Protein AF-A0A7J7JG01-F1 (afdb_monomer)

InterPro domains:
  IPR040379 WD repeat-containing protein 19/dyf-2 [PTHR14920] (6-242)
  IPR056168 IF140/IFT172/WDR19, TPR domain [PF24762] (20-161)

Foldseek 3Di:
DDDLVRLVVVLVVCLVVVVLVVNVVSCVVNVDPVSLVSSLLSCLVVLVLVSNLVSCVVVVVVVVNVLSVVCVPPPWPLQSQLSSCVVVVVLVSNQVSLCVTPHNCVNLVSCLVVVVLVSNLVSCVPPPVVCQLVSLQVNLVVCVVVPVLVSSLVSLVSNAPPDPVCVVSVLSSLLSNLQSCVVVPVPVVSLVSLLPDPDLVSLQSSLVSCVVVVVLVSSLVSCVSSVVPVVSVVSVVVVVPD

Nearest PDB structures (foldseek):
  8bbg-assembly1_A  TM=9.021E-01  e=2.423E-21  Homo sapiens
  8fh3-assembly1_C  TM=9.567E-01  e=5.216E-18  Homo sapiens
  8f5p-assembly1_F  TM=8.821E-01  e=1.360E-12  Leishmania tarentolae
  8bbf-assembly1_A  TM=9.841E-01  e=1.196E-10  Homo sapiens
  8bbf-assembly1_B  TM=5.525E-01  e=3.992E-06  Homo sapiens

pLDDT: mean 95.57, std 5.78, range [46.59, 98.56]

Solvent-accessible surface area (backbone atoms only — not comparable to full-atom values): 12458 Å² total; per-residue (Å²): 130,81,52,74,70,56,44,52,52,50,29,54,51,25,53,76,70,65,38,56,76,61,24,50,55,39,31,62,73,67,68,40,72,65,52,46,50,53,49,27,54,47,28,39,76,69,68,35,53,72,60,20,43,52,43,30,54,73,75,64,39,60,69,58,35,56,57,50,60,76,52,62,83,58,78,53,64,36,41,44,48,11,52,44,26,45,77,71,69,38,53,69,62,10,33,55,26,10,61,73,24,99,52,40,64,56,32,33,52,54,26,49,77,68,64,39,50,71,61,19,50,59,41,18,68,76,75,38,58,85,49,39,28,59,53,26,34,56,49,14,52,54,28,48,72,75,61,43,33,67,62,14,25,55,23,12,59,62,17,49,74,90,44,83,95,44,45,73,58,33,48,55,20,49,52,46,30,18,43,21,29,36,76,67,65,43,43,70,60,11,52,58,48,38,71,72,45,86,54,41,66,55,14,45,53,43,17,52,53,27,49,78,69,66,38,28,65,64,16,19,53,27,18,45,79,35,69,35,54,74,60,14,54,59,32,47,47,61,56,67,73,117

Structure (mmCIF, N/CA/C/O backbone):
data_AF-A0A7J7JG01-F1
#
_entry.id   AF-A0A7J7JG01-F1
#
loop_
_atom_site.group_PDB
_atom_site.id
_atom_site.type_symbol
_atom_site.label_atom_id
_atom_site.label_alt_id
_atom_site.label_comp_id
_atom_site.label_asym_id
_atom_site.label_entity_id
_atom_site.label_seq_id
_atom_site.pdbx_PDB_ins_code
_atom_site.Cartn_x
_atom_site.Cartn_y
_atom_site.Cartn_z
_atom_site.occupancy
_atom_site.B_iso_or_equiv
_atom_site.auth_seq_id
_atom_site.auth_comp_id
_atom_site.auth_asym_id
_atom_site.auth_atom_id
_atom_site.pdbx_PDB_model_num
ATOM 1 N N . MET A 1 1 ? 36.902 -15.031 -34.400 1.00 55.78 1 MET A N 1
ATOM 2 C CA . MET A 1 1 ? 35.678 -15.066 -33.571 1.00 55.78 1 MET A CA 1
ATOM 3 C C . MET A 1 1 ? 35.925 -14.150 -32.395 1.00 55.78 1 MET A C 1
ATOM 5 O O . MET A 1 1 ? 36.961 -14.317 -31.764 1.00 55.78 1 MET A O 1
ATOM 9 N N . LEU A 1 2 ? 35.052 -13.169 -32.162 1.00 66.62 2 LEU A N 1
ATOM 10 C CA . LEU A 1 2 ? 35.142 -12.328 -30.966 1.00 66.62 2 LEU A CA 1
ATOM 11 C C . LEU A 1 2 ? 34.964 -13.218 -29.731 1.00 66.62 2 LEU A C 1
ATOM 13 O O . LEU A 1 2 ? 34.131 -14.128 -29.750 1.00 66.62 2 LEU A O 1
ATOM 17 N N . ASN A 1 3 ? 35.754 -12.992 -28.685 1.00 83.25 3 ASN A N 1
ATOM 18 C CA . ASN A 1 3 ? 35.554 -13.698 -27.418 1.00 83.25 3 ASN A CA 1
ATOM 19 C C . ASN A 1 3 ? 34.315 -13.145 -26.677 1.00 83.25 3 ASN A C 1
ATOM 21 O O . ASN A 1 3 ? 33.786 -12.087 -27.021 1.00 83.25 3 ASN A O 1
ATOM 25 N N . CYS A 1 4 ? 33.838 -13.853 -25.647 1.00 79.69 4 CYS A N 1
ATOM 26 C CA . CYS A 1 4 ? 32.628 -13.467 -24.905 1.00 79.69 4 CYS A CA 1
ATOM 27 C C . CYS A 1 4 ? 32.699 -12.027 -24.342 1.00 79.69 4 CYS A C 1
ATOM 29 O O . CYS A 1 4 ? 31.725 -11.283 -24.414 1.00 79.69 4 CYS A O 1
ATOM 31 N N . GLY A 1 5 ? 33.872 -11.586 -23.870 1.00 84.69 5 GLY A N 1
ATOM 32 C CA . GLY A 1 5 ? 34.059 -10.227 -23.348 1.00 84.69 5 GLY A CA 1
ATOM 33 C C . GLY A 1 5 ? 34.007 -9.134 -24.421 1.00 84.69 5 GLY A C 1
ATOM 34 O O . GLY A 1 5 ? 33.495 -8.043 -24.174 1.00 84.69 5 GLY A O 1
ATOM 35 N N . GLU A 1 6 ? 34.506 -9.411 -25.624 1.00 88.75 6 GLU A N 1
ATOM 36 C CA . GLU A 1 6 ? 34.426 -8.497 -26.768 1.00 88.75 6 GLU A CA 1
ATOM 37 C C . GLU A 1 6 ? 32.995 -8.374 -27.301 1.00 88.75 6 GLU A C 1
ATOM 39 O O . GLU A 1 6 ? 32.559 -7.270 -27.631 1.00 88.75 6 GLU A O 1
ATOM 44 N N . LEU A 1 7 ? 32.243 -9.480 -27.322 1.00 88.06 7 LEU A N 1
ATOM 45 C CA . LEU A 1 7 ? 30.828 -9.488 -27.702 1.00 88.06 7 LEU A CA 1
ATOM 46 C C . LEU A 1 7 ? 29.974 -8.658 -26.734 1.00 88.06 7 LEU A C 1
ATOM 48 O O . LEU A 1 7 ? 29.135 -7.881 -27.187 1.00 88.06 7 LEU A O 1
ATOM 52 N N . SER A 1 8 ? 30.220 -8.747 -25.424 1.00 89.50 8 SER A N 1
ATOM 53 C CA . SER A 1 8 ? 29.521 -7.919 -24.430 1.00 89.50 8 SER A CA 1
ATOM 54 C C . SER A 1 8 ? 29.813 -6.426 -24.604 1.00 89.50 8 SER A C 1
ATOM 56 O O . SER A 1 8 ? 28.897 -5.607 -24.567 1.00 89.50 8 SER A O 1
ATOM 58 N N . LYS A 1 9 ? 31.069 -6.051 -24.884 1.00 92.25 9 LYS A N 1
ATOM 59 C CA . LYS A 1 9 ? 31.430 -4.651 -25.174 1.00 92.25 9 LYS A CA 1
ATOM 60 C C . LYS A 1 9 ? 30.767 -4.137 -26.453 1.00 92.25 9 LYS A C 1
ATOM 62 O O . LYS A 1 9 ? 30.284 -3.006 -26.482 1.00 92.25 9 LYS A O 1
ATOM 67 N N . ALA A 1 10 ? 30.727 -4.962 -27.499 1.00 91.88 10 ALA A N 1
ATOM 68 C CA . ALA A 1 10 ? 30.047 -4.623 -28.745 1.00 91.88 10 ALA A CA 1
ATOM 69 C C . ALA A 1 10 ? 28.537 -4.435 -28.524 1.00 91.88 10 ALA A C 1
ATOM 71 O O . ALA A 1 10 ? 27.969 -3.445 -28.988 1.00 91.88 10 ALA A O 1
ATOM 72 N N . LEU A 1 11 ? 27.905 -5.316 -27.738 1.00 91.56 11 LEU A N 1
ATOM 73 C CA . LEU A 1 11 ? 26.507 -5.183 -27.333 1.00 91.56 11 LEU A CA 1
ATOM 74 C C . LEU A 1 11 ? 26.255 -3.857 -26.603 1.00 91.56 11 LEU A C 1
ATOM 76 O O . LEU A 1 11 ? 25.352 -3.111 -26.984 1.00 91.56 11 LEU A O 1
ATOM 80 N N . GLU A 1 12 ? 27.060 -3.533 -25.590 1.00 92.81 12 GLU A N 1
ATOM 81 C CA . GLU A 1 12 ? 26.953 -2.268 -24.856 1.00 92.81 12 GLU A CA 1
ATOM 82 C C . GLU A 1 12 ? 27.064 -1.051 -25.779 1.00 92.81 12 GLU A C 1
ATOM 84 O O . GLU A 1 12 ? 26.314 -0.083 -25.633 1.00 92.81 12 GLU A O 1
ATOM 89 N N . GLN A 1 13 ? 27.987 -1.090 -26.741 1.00 94.06 13 GLN A N 1
ATOM 90 C CA . GLN A 1 13 ? 28.167 -0.013 -27.706 1.00 94.06 13 GLN A CA 1
ATOM 91 C C . GLN A 1 13 ? 26.955 0.120 -28.635 1.00 94.06 13 GLN A C 1
ATOM 93 O O . GLN A 1 13 ? 26.452 1.229 -28.821 1.00 94.06 13 GLN A O 1
ATOM 98 N N . CYS A 1 14 ? 26.434 -0.986 -29.172 1.00 92.56 14 CYS A N 1
ATOM 99 C CA . CYS A 1 14 ? 25.219 -0.977 -29.987 1.00 92.56 14 CYS A CA 1
ATOM 100 C C . CYS A 1 14 ? 24.011 -0.455 -29.198 1.00 92.56 14 CYS A C 1
ATOM 102 O O . CYS A 1 14 ? 23.235 0.336 -29.732 1.00 92.56 14 CYS A O 1
ATOM 104 N N . ILE A 1 15 ? 23.884 -0.828 -27.921 1.00 93.06 15 ILE A N 1
ATOM 105 C CA . ILE A 1 15 ? 22.843 -0.328 -27.015 1.00 93.06 15 ILE A CA 1
ATOM 106 C C . ILE A 1 15 ? 22.959 1.188 -26.821 1.00 93.06 15 ILE A C 1
ATOM 108 O O . ILE A 1 15 ? 21.970 1.900 -26.999 1.00 93.06 15 ILE A O 1
ATOM 112 N N . LYS A 1 16 ? 24.158 1.703 -26.515 1.00 92.19 16 LYS A N 1
ATOM 113 C CA . LYS A 1 16 ? 24.400 3.150 -26.348 1.00 92.19 16 LYS A CA 1
ATOM 114 C C . LYS A 1 16 ? 24.063 3.939 -27.614 1.00 92.19 16 LYS A C 1
ATOM 116 O O . LYS A 1 16 ? 23.534 5.041 -27.528 1.00 92.19 16 LYS A O 1
ATOM 121 N N . LEU A 1 17 ? 24.328 3.354 -28.781 1.00 93.62 17 LEU A N 1
ATOM 122 C CA . LEU A 1 17 ? 24.032 3.939 -30.090 1.00 93.62 17 LEU A CA 1
ATOM 123 C C . LEU A 1 17 ? 22.597 3.672 -30.578 1.00 93.62 17 LEU A C 1
ATOM 125 O O . LEU A 1 17 ? 22.268 4.050 -31.700 1.00 93.62 17 LEU A O 1
ATOM 129 N N . ARG A 1 18 ? 21.746 3.007 -29.779 1.00 92.50 18 ARG A N 1
ATOM 130 C CA . ARG A 1 18 ? 20.374 2.593 -30.143 1.00 92.50 18 ARG A CA 1
ATOM 131 C C . ARG A 1 18 ? 20.291 1.746 -31.423 1.00 92.50 18 ARG A C 1
ATOM 133 O O . ARG A 1 18 ? 19.257 1.683 -32.084 1.00 92.50 18 ARG A O 1
ATOM 140 N N . ARG A 1 19 ? 21.367 1.034 -31.768 1.00 94.38 19 ARG A N 1
ATOM 141 C CA . ARG A 1 19 ? 21.435 0.097 -32.903 1.00 94.38 19 ARG A CA 1
ATOM 142 C C . ARG A 1 19 ? 20.844 -1.253 -32.493 1.00 94.38 19 ARG A C 1
ATOM 144 O O . ARG A 1 19 ? 21.530 -2.272 -32.466 1.00 94.38 19 ARG A O 1
ATOM 151 N N . PHE A 1 20 ? 19.557 -1.262 -32.141 1.00 93.38 20 PHE A N 1
ATOM 152 C CA . PHE A 1 20 ? 18.908 -2.416 -31.509 1.00 93.38 20 PHE A CA 1
ATOM 153 C C . PHE A 1 20 ? 18.854 -3.670 -32.389 1.00 93.38 20 PHE A C 1
ATOM 155 O O . PHE A 1 20 ? 18.981 -4.782 -31.882 1.00 93.38 20 PHE A O 1
ATOM 162 N N . LYS A 1 21 ? 18.735 -3.505 -33.712 1.00 93.12 21 LYS A N 1
ATOM 163 C CA . LYS A 1 21 ? 18.780 -4.630 -34.660 1.00 93.12 21 LYS A CA 1
ATOM 164 C C . LYS A 1 21 ? 20.113 -5.380 -34.608 1.00 93.12 21 LYS A C 1
ATOM 166 O O . LYS A 1 21 ? 20.109 -6.597 -34.621 1.00 93.12 21 LYS A O 1
ATOM 171 N N . GLU A 1 22 ? 21.229 -4.667 -34.501 1.00 93.50 22 GLU A N 1
ATOM 172 C CA . GLU A 1 22 ? 22.561 -5.284 -34.423 1.00 93.50 22 GLU A CA 1
ATOM 173 C C . GLU A 1 22 ? 22.845 -5.832 -33.031 1.00 93.50 22 GLU A C 1
ATOM 175 O O . GLU A 1 22 ? 23.403 -6.915 -32.881 1.00 93.50 22 GLU A O 1
ATOM 180 N N . ALA A 1 23 ? 22.399 -5.110 -31.998 1.00 94.62 23 ALA A N 1
ATOM 181 C CA . ALA A 1 23 ? 22.443 -5.603 -30.632 1.00 94.62 23 ALA A CA 1
ATOM 182 C C . ALA A 1 23 ? 21.759 -6.983 -30.528 1.00 94.62 23 ALA A C 1
ATOM 184 O O . ALA A 1 23 ? 22.238 -7.839 -29.790 1.00 94.62 23 ALA A O 1
ATOM 185 N N . TRP A 1 24 ? 20.665 -7.219 -31.273 1.00 95.88 24 TRP A N 1
ATOM 186 C CA . TRP A 1 24 ? 19.920 -8.487 -31.270 1.00 95.88 24 TRP A CA 1
ATOM 187 C C . TRP A 1 24 ? 20.793 -9.667 -31.687 1.00 95.88 24 TRP A C 1
ATOM 189 O O . TRP A 1 24 ? 20.739 -10.734 -31.072 1.00 95.88 24 TRP A O 1
ATOM 199 N N . ASP A 1 25 ? 21.629 -9.472 -32.703 1.00 95.12 25 ASP A N 1
ATOM 200 C CA . ASP A 1 25 ? 22.542 -10.505 -33.178 1.00 95.12 25 ASP A CA 1
ATOM 201 C C . ASP A 1 25 ? 23.638 -10.786 -32.141 1.00 95.12 25 ASP A C 1
ATOM 203 O O . ASP A 1 25 ? 23.941 -11.947 -31.864 1.00 95.12 25 ASP A O 1
ATOM 207 N N . PHE A 1 26 ? 24.150 -9.754 -31.460 1.00 93.31 26 PHE A N 1
ATOM 208 C CA . PHE A 1 26 ? 25.067 -9.948 -30.331 1.00 93.31 26 PHE A CA 1
ATOM 209 C C . PHE A 1 26 ? 24.414 -10.695 -29.163 1.00 93.31 26 PHE A C 1
ATOM 211 O O . PHE A 1 26 ? 25.033 -11.604 -28.612 1.00 93.31 26 PHE A O 1
ATOM 218 N N . CYS A 1 27 ? 23.160 -10.393 -28.814 1.00 94.38 27 CYS A N 1
ATOM 219 C CA . CYS A 1 27 ? 22.425 -11.134 -27.785 1.00 94.38 27 CYS A CA 1
ATOM 220 C C . CYS A 1 27 ? 22.225 -12.610 -28.157 1.00 94.38 27 CYS A C 1
ATOM 222 O O . CYS A 1 27 ? 22.392 -13.475 -27.298 1.00 94.38 27 CYS A O 1
ATOM 224 N N . LYS A 1 28 ? 21.944 -12.922 -29.430 1.00 94.69 28 LYS A N 1
ATOM 225 C CA . LYS A 1 28 ? 21.892 -14.311 -29.920 1.00 94.69 28 LYS A CA 1
ATOM 226 C C . LYS A 1 28 ? 23.229 -15.031 -29.769 1.00 94.69 28 LYS A C 1
ATOM 228 O O . LYS A 1 28 ? 23.243 -16.188 -29.365 1.00 94.69 28 LYS A O 1
ATOM 233 N N . HIS A 1 29 ? 24.336 -14.363 -30.095 1.00 93.19 29 HIS A N 1
ATOM 234 C CA . HIS A 1 29 ? 25.673 -14.947 -29.975 1.00 93.19 29 HIS A CA 1
ATOM 235 C C . HIS A 1 29 ? 26.109 -15.141 -28.520 1.00 93.19 29 HIS A C 1
ATOM 237 O O . HIS A 1 29 ? 26.716 -16.160 -28.204 1.00 93.19 29 HIS A O 1
ATOM 243 N N . LEU A 1 30 ? 25.789 -14.190 -27.639 1.00 93.00 30 LEU A N 1
ATOM 244 C CA . LEU A 1 30 ? 26.048 -14.292 -26.200 1.00 93.00 30 LEU A CA 1
ATOM 245 C C . LEU A 1 30 ? 25.162 -15.347 -25.527 1.00 93.00 30 LEU A C 1
ATOM 247 O O . LEU A 1 30 ? 25.586 -15.962 -24.552 1.00 93.00 30 LEU A O 1
ATOM 251 N N . ASN A 1 31 ? 23.943 -15.546 -26.042 1.00 91.50 31 ASN A N 1
ATOM 252 C CA . ASN A 1 31 ? 22.950 -16.509 -25.564 1.00 91.50 31 ASN A CA 1
ATOM 253 C C . ASN A 1 31 ? 22.737 -16.467 -24.037 1.00 91.50 31 ASN A C 1
ATOM 255 O O . ASN A 1 31 ? 22.591 -17.499 -23.383 1.00 91.50 31 ASN A O 1
ATOM 259 N N . SER A 1 32 ? 22.744 -15.265 -23.455 1.00 94.19 32 SER A N 1
ATOM 260 C CA . SER A 1 32 ? 22.561 -15.065 -22.019 1.00 94.19 32 SER A CA 1
ATOM 261 C C . SER A 1 32 ? 21.306 -14.249 -21.732 1.00 94.19 32 SER A C 1
ATOM 263 O O . SER A 1 32 ? 20.995 -13.272 -22.417 1.00 94.19 32 SER A O 1
ATOM 265 N N . MET A 1 33 ? 20.581 -14.643 -20.684 1.00 95.56 33 MET A N 1
ATOM 266 C CA . MET A 1 33 ? 19.389 -13.924 -20.226 1.00 95.56 33 MET A CA 1
ATOM 267 C C . MET A 1 33 ? 19.715 -12.472 -19.852 1.00 95.56 33 MET A C 1
ATOM 269 O O . MET A 1 33 ? 18.943 -11.563 -20.141 1.00 95.56 33 MET A O 1
ATOM 273 N N . GLU A 1 34 ? 20.886 -12.237 -19.259 1.00 95.44 34 GLU A N 1
ATOM 274 C CA . GLU A 1 34 ? 21.346 -10.905 -18.869 1.00 95.44 34 GLU A CA 1
ATOM 275 C C . GLU A 1 34 ? 21.491 -9.959 -20.069 1.00 95.44 34 GLU A C 1
ATOM 277 O O . GLU A 1 34 ? 20.999 -8.832 -20.015 1.00 95.44 34 GLU A O 1
ATOM 282 N N . ALA A 1 35 ? 22.073 -10.428 -21.179 1.00 95.56 35 ALA A N 1
ATOM 283 C CA . ALA A 1 35 ? 22.221 -9.635 -22.398 1.00 95.56 35 ALA A CA 1
ATOM 284 C C . ALA A 1 35 ? 20.856 -9.233 -22.982 1.00 95.56 35 ALA A C 1
ATOM 286 O O . ALA A 1 35 ? 20.644 -8.076 -23.356 1.00 95.56 35 ALA A O 1
ATOM 287 N N . TRP A 1 36 ? 19.904 -10.170 -23.018 1.00 97.25 36 TRP A N 1
ATOM 288 C CA . TRP A 1 36 ? 18.540 -9.887 -23.466 1.00 97.25 36 TRP A CA 1
ATOM 289 C C . TRP A 1 36 ? 17.813 -8.907 -22.544 1.00 97.25 36 TRP A C 1
ATOM 291 O O . TRP A 1 36 ? 17.170 -7.975 -23.022 1.00 97.25 36 TRP A O 1
ATOM 301 N N . LEU A 1 37 ? 17.945 -9.060 -21.224 1.00 96.81 37 LEU A N 1
ATOM 302 C CA . LEU A 1 37 ? 17.369 -8.124 -20.259 1.00 96.81 37 LEU A CA 1
ATOM 303 C C . LEU A 1 37 ? 17.981 -6.726 -20.389 1.00 96.81 37 LEU A C 1
ATOM 305 O O . LEU A 1 37 ? 17.254 -5.734 -20.335 1.00 96.81 37 LEU A O 1
ATOM 309 N N . GLN A 1 38 ? 19.295 -6.625 -20.593 1.00 96.00 38 GLN A N 1
ATOM 310 C CA . GLN A 1 38 ? 19.981 -5.354 -20.822 1.00 96.00 38 GLN A CA 1
ATOM 311 C C . GLN A 1 38 ? 19.438 -4.651 -22.072 1.00 96.00 38 GLN A C 1
ATOM 313 O O . GLN A 1 38 ? 19.129 -3.458 -22.028 1.00 96.00 38 GLN A O 1
ATOM 318 N N . MET A 1 39 ? 19.260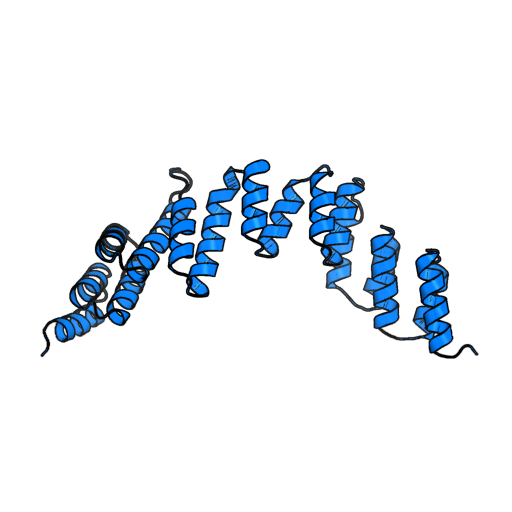 -5.395 -23.164 1.00 95.81 39 MET A N 1
ATOM 319 C CA . MET A 1 39 ? 18.654 -4.889 -24.391 1.00 95.81 39 MET A CA 1
ATOM 320 C C . MET A 1 39 ? 17.201 -4.457 -24.194 1.00 95.81 39 MET A C 1
ATOM 322 O O . MET A 1 39 ? 16.829 -3.374 -24.639 1.00 95.81 39 MET A O 1
ATOM 326 N N . GLY A 1 40 ? 16.385 -5.279 -23.530 1.00 97.56 40 GLY A N 1
ATOM 327 C CA . GLY A 1 40 ? 14.980 -4.973 -23.261 1.00 97.56 40 GLY A CA 1
ATOM 328 C C . GLY A 1 40 ? 14.846 -3.673 -22.473 1.00 97.56 40 GLY A C 1
ATOM 329 O O . GLY A 1 40 ? 14.137 -2.761 -22.895 1.00 97.56 40 GLY A O 1
ATOM 330 N N . LYS A 1 41 ? 15.633 -3.524 -21.401 1.00 97.56 41 LYS A N 1
ATOM 331 C CA . LYS A 1 41 ? 15.700 -2.285 -20.611 1.00 97.56 41 LYS A CA 1
ATOM 332 C C . LYS A 1 41 ? 16.185 -1.091 -21.438 1.00 97.56 41 LYS A C 1
ATOM 334 O O . LYS A 1 41 ? 15.697 0.018 -21.248 1.00 97.56 41 LYS A O 1
ATOM 339 N N . ALA A 1 42 ? 17.138 -1.284 -22.348 1.00 97.19 42 ALA A N 1
ATOM 340 C CA . ALA A 1 42 ? 17.611 -0.215 -23.223 1.00 97.19 42 ALA A CA 1
ATOM 341 C C . ALA A 1 42 ? 16.551 0.246 -24.233 1.00 97.19 42 ALA A C 1
ATOM 343 O O . ALA A 1 42 ? 16.392 1.449 -24.434 1.00 97.19 42 ALA A O 1
ATOM 344 N N . ALA A 1 43 ? 15.809 -0.690 -24.827 1.00 97.62 43 ALA A N 1
ATOM 345 C CA . ALA A 1 43 ? 14.687 -0.386 -25.710 1.00 97.62 43 ALA A CA 1
ATOM 346 C C . ALA A 1 43 ? 13.589 0.383 -24.964 1.00 97.62 43 ALA A C 1
ATOM 348 O O . ALA A 1 43 ? 13.124 1.412 -25.451 1.00 97.62 43 ALA A O 1
ATOM 349 N N . LEU A 1 44 ? 13.270 -0.040 -23.734 1.00 97.50 44 LEU A N 1
ATOM 350 C CA . LEU A 1 44 ? 12.360 0.685 -22.849 1.00 97.50 44 LEU A CA 1
ATOM 351 C C . LEU A 1 44 ? 12.835 2.116 -22.585 1.00 97.50 44 LEU A C 1
ATOM 353 O O . LEU A 1 44 ? 12.070 3.045 -22.801 1.00 97.50 44 LEU A O 1
ATOM 357 N N . ARG A 1 45 ? 14.106 2.333 -22.221 1.00 95.75 45 ARG A N 1
ATOM 358 C CA . ARG A 1 45 ? 14.650 3.694 -22.018 1.00 95.75 45 ARG A CA 1
ATOM 359 C C . ARG A 1 45 ? 14.648 4.558 -23.280 1.00 95.75 45 ARG A C 1
ATOM 361 O O . ARG A 1 45 ? 14.644 5.781 -23.183 1.00 95.75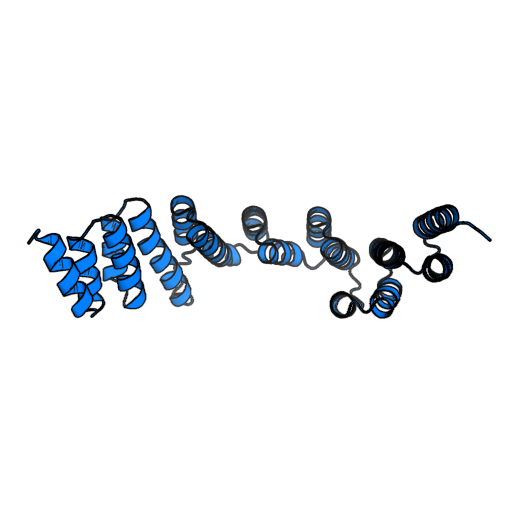 45 ARG A O 1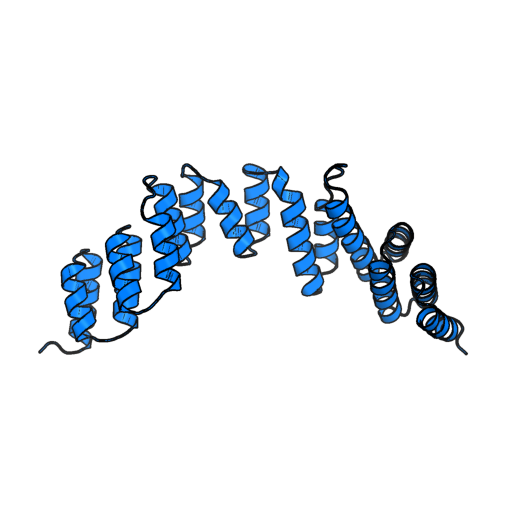
ATOM 368 N N . ALA A 1 46 ? 14.667 3.944 -24.459 1.00 95.50 46 ALA A N 1
ATOM 369 C CA . ALA A 1 46 ? 14.491 4.641 -25.729 1.00 95.50 46 ALA A CA 1
ATOM 370 C C . ALA A 1 46 ? 13.013 4.862 -26.102 1.00 95.50 46 ALA A C 1
ATOM 372 O O . ALA A 1 46 ? 12.755 5.455 -27.146 1.00 95.50 46 ALA A O 1
ATOM 373 N N . LEU A 1 47 ? 12.077 4.405 -25.259 1.00 95.44 47 LEU A N 1
ATOM 374 C CA . LEU A 1 47 ? 10.626 4.386 -25.468 1.00 95.44 47 LEU A CA 1
ATOM 375 C C . LEU A 1 47 ? 10.196 3.612 -26.722 1.00 95.44 47 LEU A C 1
ATOM 377 O O . LEU A 1 47 ? 9.099 3.803 -27.241 1.00 95.44 47 LEU A O 1
ATOM 381 N N . ASP A 1 48 ? 11.039 2.685 -27.183 1.00 96.38 48 ASP A N 1
ATOM 382 C CA . ASP A 1 48 ? 10.723 1.775 -28.281 1.00 96.38 48 ASP A CA 1
ATOM 383 C C . ASP A 1 48 ? 9.976 0.552 -27.728 1.00 96.38 48 ASP A C 1
ATOM 385 O O . ASP A 1 48 ? 10.544 -0.519 -27.478 1.00 96.38 48 ASP A O 1
ATOM 389 N N . ILE A 1 49 ? 8.680 0.744 -27.471 1.00 97.69 49 ILE A N 1
ATOM 390 C CA . ILE A 1 49 ? 7.813 -0.269 -26.854 1.00 97.69 49 ILE A CA 1
ATOM 391 C C . ILE A 1 49 ? 7.665 -1.499 -27.751 1.00 97.69 49 ILE A C 1
ATOM 393 O O . ILE A 1 49 ? 7.636 -2.624 -27.252 1.00 97.69 49 ILE A O 1
ATOM 397 N N . ASP A 1 50 ? 7.608 -1.319 -29.071 1.00 97.19 50 ASP A N 1
ATOM 398 C CA . ASP A 1 50 ? 7.504 -2.430 -30.017 1.00 97.19 50 ASP A CA 1
ATOM 399 C C . ASP A 1 50 ? 8.764 -3.296 -30.019 1.00 97.19 50 ASP A C 1
ATOM 401 O O . ASP A 1 50 ? 8.665 -4.529 -30.058 1.00 97.19 50 ASP A O 1
ATOM 405 N N . PHE A 1 51 ? 9.950 -2.686 -29.950 1.00 97.50 51 PHE A N 1
ATOM 406 C CA . PHE A 1 51 ? 11.188 -3.444 -29.840 1.00 97.50 51 PHE A CA 1
ATOM 407 C C . PHE A 1 51 ? 11.310 -4.125 -28.475 1.00 97.50 51 PHE A C 1
ATOM 409 O O . PHE A 1 51 ? 11.615 -5.318 -28.419 1.00 97.50 51 PHE A O 1
ATOM 416 N N . ALA A 1 52 ? 10.990 -3.427 -27.381 1.00 98.06 52 ALA A N 1
ATOM 417 C CA . ALA A 1 52 ? 10.959 -4.026 -26.049 1.00 98.06 52 ALA A CA 1
ATOM 418 C C . ALA A 1 52 ? 10.007 -5.236 -25.997 1.00 98.06 52 ALA A C 1
ATOM 420 O O . ALA A 1 52 ? 10.403 -6.309 -25.543 1.00 98.06 52 ALA A O 1
ATOM 421 N N . LEU A 1 53 ? 8.796 -5.124 -26.556 1.00 98.12 53 LEU A N 1
ATOM 422 C CA . LEU A 1 53 ? 7.838 -6.229 -26.677 1.00 98.12 53 LEU A CA 1
ATOM 423 C C . LEU A 1 53 ? 8.436 -7.449 -27.384 1.00 98.12 53 LEU A C 1
ATOM 425 O O . LEU A 1 53 ? 8.187 -8.579 -26.968 1.00 98.12 53 LEU A O 1
ATOM 429 N N . ARG A 1 54 ? 9.217 -7.251 -28.452 1.00 97.94 54 ARG A N 1
ATOM 430 C CA . ARG A 1 54 ? 9.890 -8.356 -29.156 1.00 97.94 54 ARG A CA 1
ATOM 431 C C . ARG A 1 54 ? 10.915 -9.049 -28.263 1.00 97.94 54 ARG A C 1
ATOM 433 O O . ARG A 1 54 ? 10.943 -10.277 -28.243 1.00 97.94 54 ARG A O 1
ATOM 440 N N . VAL A 1 55 ? 11.710 -8.284 -27.517 1.00 98.00 55 VAL A N 1
ATOM 441 C CA . VAL A 1 55 ? 12.716 -8.823 -26.590 1.00 98.00 55 VAL A CA 1
ATOM 442 C C . VAL A 1 55 ? 12.052 -9.613 -25.461 1.00 98.00 55 VAL A C 1
ATOM 444 O O . VAL A 1 55 ? 12.395 -10.774 -25.249 1.00 98.00 55 VAL A O 1
ATOM 447 N N . TYR A 1 56 ? 11.055 -9.037 -24.785 1.00 98.31 56 TYR A N 1
ATOM 448 C CA . TYR A 1 56 ? 10.383 -9.699 -23.661 1.00 98.31 56 TYR A CA 1
ATOM 449 C C . TYR A 1 56 ? 9.567 -10.928 -24.092 1.00 98.31 56 TYR A C 1
ATOM 451 O O . TYR A 1 56 ? 9.535 -11.922 -23.369 1.00 98.31 56 TYR A O 1
ATOM 459 N N . ARG A 1 57 ? 8.996 -10.931 -25.308 1.00 98.00 57 ARG A N 1
ATOM 460 C CA . ARG A 1 57 ? 8.416 -12.150 -25.905 1.00 98.00 57 ARG A CA 1
ATOM 461 C C . ARG A 1 57 ? 9.468 -13.224 -26.150 1.00 98.00 57 ARG A C 1
ATOM 463 O O . ARG A 1 57 ? 9.194 -14.393 -25.905 1.00 98.00 57 ARG A O 1
ATOM 470 N N . HIS A 1 58 ? 10.645 -12.840 -26.642 1.00 97.25 58 HIS A N 1
ATOM 471 C CA . HIS A 1 58 ? 11.710 -13.787 -26.960 1.00 97.25 58 HIS A CA 1
ATOM 472 C C . HIS A 1 58 ? 12.232 -14.517 -25.721 1.00 97.25 58 HIS A C 1
ATOM 474 O O . HIS A 1 58 ? 12.438 -15.725 -25.778 1.00 97.25 58 HIS A O 1
ATOM 480 N N . ILE A 1 59 ? 12.377 -13.809 -24.600 1.00 97.25 59 ILE A N 1
ATOM 481 C CA . ILE A 1 59 ? 12.822 -14.403 -23.331 1.00 97.25 59 ILE A CA 1
ATOM 482 C C . ILE A 1 59 ? 11.690 -15.028 -22.501 1.00 97.25 59 ILE A C 1
ATOM 484 O O . ILE A 1 59 ? 11.944 -15.525 -21.409 1.00 97.25 59 ILE A O 1
ATOM 488 N N . GLY A 1 60 ? 10.447 -15.006 -22.994 1.00 97.00 60 GLY A N 1
ATOM 489 C CA . GLY A 1 60 ? 9.303 -15.624 -22.320 1.00 97.00 60 GLY A CA 1
ATOM 490 C C . GLY A 1 60 ? 8.775 -14.866 -21.096 1.00 97.00 60 GLY A C 1
ATOM 491 O O . GLY A 1 60 ? 8.068 -15.456 -20.282 1.00 97.00 60 GLY A O 1
ATOM 492 N N . ASP A 1 61 ? 9.071 -13.570 -20.956 1.00 97.69 61 ASP A N 1
ATOM 493 C CA . ASP A 1 61 ? 8.545 -12.737 -19.866 1.00 97.69 61 ASP A CA 1
ATOM 494 C C . ASP A 1 61 ? 7.111 -12.283 -20.179 1.00 97.69 61 ASP A C 1
ATOM 496 O O . ASP A 1 61 ? 6.852 -11.181 -20.674 1.00 97.69 61 ASP A O 1
ATOM 500 N N . VAL A 1 62 ? 6.154 -13.175 -19.917 1.00 97.19 62 VAL A N 1
ATOM 501 C CA . VAL A 1 62 ? 4.727 -12.940 -20.184 1.00 97.19 62 VAL A CA 1
ATOM 502 C C . VAL A 1 62 ? 4.203 -11.731 -19.403 1.00 97.19 62 VAL A C 1
ATOM 504 O O . VAL A 1 62 ? 3.405 -10.961 -19.937 1.00 97.19 62 VAL A O 1
ATOM 507 N N . GLY A 1 63 ? 4.670 -11.532 -18.166 1.00 97.00 63 GLY A N 1
ATOM 508 C CA . GLY A 1 63 ? 4.246 -10.423 -17.313 1.00 97.00 63 GLY A CA 1
ATOM 509 C C . GLY A 1 63 ? 4.602 -9.072 -17.925 1.00 97.00 63 GLY A C 1
ATOM 510 O O . GLY A 1 63 ? 3.727 -8.222 -18.102 1.00 97.00 63 GLY A O 1
ATOM 511 N N . MET A 1 64 ? 5.861 -8.900 -18.335 1.00 97.69 64 MET A N 1
ATOM 512 C CA . MET A 1 64 ? 6.297 -7.679 -19.009 1.00 97.69 64 MET A CA 1
ATOM 513 C C . MET A 1 64 ? 5.581 -7.483 -20.349 1.00 97.69 64 MET A C 1
ATOM 515 O O . MET A 1 64 ? 5.159 -6.373 -20.664 1.00 97.69 64 MET A O 1
ATOM 519 N N . VAL A 1 65 ? 5.370 -8.547 -21.131 1.00 98.38 65 VAL A N 1
ATOM 520 C CA . VAL A 1 65 ? 4.649 -8.454 -22.413 1.00 98.38 65 VAL A CA 1
ATOM 521 C C . VAL A 1 65 ? 3.223 -7.933 -22.230 1.00 98.38 65 VAL A C 1
ATOM 523 O O . VAL A 1 65 ? 2.793 -7.063 -22.991 1.00 98.38 65 VAL A O 1
ATOM 526 N N . LEU A 1 66 ? 2.495 -8.425 -21.224 1.00 97.88 66 LEU A N 1
ATOM 527 C CA . LEU A 1 66 ? 1.145 -7.949 -20.914 1.00 97.88 66 LEU A CA 1
ATOM 528 C C . LEU A 1 66 ? 1.155 -6.480 -20.477 1.00 97.88 66 LEU A C 1
ATOM 530 O O . LEU A 1 66 ? 0.332 -5.697 -20.952 1.00 97.88 66 LEU A O 1
ATOM 534 N N . SER A 1 67 ? 2.101 -6.091 -19.621 1.00 97.38 67 SER A N 1
ATOM 535 C CA . SER A 1 67 ? 2.261 -4.709 -19.154 1.00 97.38 67 SER A CA 1
ATOM 536 C C . SER A 1 67 ? 2.577 -3.740 -20.295 1.00 97.38 67 SER A C 1
ATOM 538 O O . SER A 1 67 ? 1.934 -2.699 -20.418 1.00 97.38 67 SER A O 1
ATOM 540 N N . LEU A 1 68 ? 3.496 -4.106 -21.192 1.00 97.88 68 LEU A N 1
ATOM 541 C CA . LEU A 1 68 ? 3.850 -3.289 -22.354 1.00 97.88 68 LEU A CA 1
ATOM 542 C C . LEU A 1 68 ? 2.709 -3.173 -23.363 1.00 97.88 68 LEU A C 1
ATOM 544 O O . LEU A 1 68 ? 2.554 -2.130 -23.993 1.00 97.88 68 LEU A O 1
ATOM 548 N N . HIS A 1 69 ? 1.879 -4.208 -23.506 1.00 97.31 69 HIS A N 1
ATOM 549 C CA . HIS A 1 69 ? 0.725 -4.140 -24.397 1.00 97.31 69 HIS A CA 1
ATOM 550 C C . HIS A 1 69 ? -0.288 -3.074 -23.957 1.00 97.31 69 HIS A C 1
ATOM 552 O O . HIS A 1 69 ? -0.825 -2.374 -24.812 1.00 97.31 69 HIS A O 1
ATOM 558 N N . LYS A 1 70 ? -0.488 -2.898 -22.642 1.00 96.69 70 LYS A N 1
ATOM 559 C CA . LYS A 1 70 ? -1.400 -1.887 -22.077 1.00 96.69 70 LYS A CA 1
ATOM 560 C C . LYS A 1 70 ? -0.979 -0.451 -22.395 1.00 96.69 70 LYS A C 1
ATOM 562 O O . LYS A 1 70 ? -1.841 0.408 -22.525 1.00 96.69 70 LYS A O 1
ATOM 567 N N . ILE A 1 71 ? 0.326 -0.196 -22.519 1.00 96.81 71 ILE A N 1
ATOM 568 C CA . ILE A 1 71 ? 0.869 1.156 -22.736 1.00 96.81 71 ILE A CA 1
ATOM 569 C C . ILE A 1 71 ? 1.284 1.424 -24.187 1.00 96.81 71 ILE A C 1
ATOM 571 O O . ILE A 1 71 ? 1.682 2.535 -24.519 1.00 96.81 71 ILE A O 1
ATOM 575 N N . ARG A 1 72 ? 1.198 0.416 -25.065 1.00 96.75 72 ARG A N 1
ATOM 576 C CA . ARG A 1 72 ? 1.714 0.463 -26.442 1.00 96.75 72 ARG A CA 1
ATOM 577 C C . ARG A 1 72 ? 1.131 1.601 -27.281 1.00 96.75 72 ARG A C 1
ATOM 579 O O . ARG A 1 72 ? 1.819 2.110 -28.155 1.00 96.75 72 ARG A O 1
ATOM 586 N N . THR A 1 73 ? -0.131 1.955 -27.054 1.00 95.19 73 THR A N 1
ATOM 587 C CA . THR A 1 73 ? -0.860 2.967 -27.835 1.00 95.19 73 THR A CA 1
ATOM 588 C C . THR A 1 73 ? -0.933 4.324 -27.136 1.00 95.19 73 THR A C 1
ATOM 590 O O . THR A 1 73 ? -1.712 5.173 -27.557 1.00 95.19 73 THR A O 1
ATOM 593 N N . LEU A 1 74 ? -0.186 4.531 -26.046 1.00 95.62 74 LEU A N 1
ATOM 594 C CA . LEU A 1 74 ? -0.166 5.821 -25.360 1.00 95.62 74 LEU A CA 1
ATOM 595 C C . LEU A 1 74 ? 0.642 6.837 -26.170 1.00 95.62 74 LEU A C 1
ATOM 597 O O . LEU A 1 74 ? 1.834 6.648 -26.402 1.00 95.62 74 LEU A O 1
ATOM 601 N N . GLU A 1 75 ? -0.013 7.926 -26.569 1.00 94.56 75 GLU A N 1
ATOM 602 C CA . GLU A 1 75 ? 0.611 9.025 -27.317 1.00 94.56 75 GLU A CA 1
ATOM 603 C C . GLU A 1 75 ? 1.272 10.061 -26.396 1.00 94.56 75 GLU A C 1
ATOM 605 O O . GLU A 1 75 ? 2.246 10.708 -26.781 1.00 94.56 75 GLU A O 1
ATOM 610 N N . ASP A 1 76 ? 0.774 10.205 -25.161 1.00 96.81 76 ASP A N 1
ATOM 611 C CA . ASP A 1 76 ? 1.383 11.082 -24.163 1.00 96.81 76 ASP A CA 1
ATOM 612 C C . ASP A 1 76 ? 2.757 10.538 -23.756 1.00 96.81 76 ASP A C 1
ATOM 614 O O . ASP A 1 76 ? 2.896 9.567 -23.008 1.00 96.81 76 ASP A O 1
ATOM 618 N N . HIS A 1 77 ? 3.789 11.217 -24.244 1.00 96.06 77 HIS A N 1
ATOM 619 C CA . HIS A 1 77 ? 5.176 10.831 -24.060 1.00 96.06 77 HIS A CA 1
ATOM 620 C C . HIS A 1 77 ? 5.643 10.924 -22.597 1.00 96.06 77 HIS A C 1
ATOM 622 O O . HIS A 1 77 ? 6.560 10.201 -22.202 1.00 96.06 77 HIS A O 1
ATOM 628 N N . LYS A 1 78 ? 5.037 11.794 -21.775 1.00 98.12 78 LYS A N 1
ATOM 629 C CA . LYS A 1 78 ? 5.332 11.889 -20.336 1.00 98.12 78 LYS A CA 1
ATOM 630 C C . LYS A 1 78 ? 4.666 10.748 -19.581 1.00 98.12 78 LYS A C 1
ATOM 632 O O . LYS A 1 78 ? 5.322 10.104 -18.765 1.00 98.12 78 LYS A O 1
ATOM 637 N N . LEU A 1 79 ? 3.419 10.429 -19.923 1.00 98.06 79 LEU A N 1
ATOM 638 C CA . LEU A 1 79 ? 2.711 9.279 -19.361 1.00 98.06 79 LEU A CA 1
ATOM 639 C C . LEU A 1 79 ? 3.423 7.962 -19.705 1.00 98.06 79 LEU A C 1
ATOM 641 O O . LEU A 1 79 ? 3.665 7.132 -18.827 1.00 98.06 79 LEU A O 1
ATOM 645 N N . LEU A 1 80 ? 3.825 7.797 -20.969 1.00 98.06 80 LEU A N 1
ATOM 646 C CA . LEU A 1 80 ? 4.575 6.633 -21.432 1.00 98.06 80 LEU A CA 1
ATOM 647 C C . LEU A 1 80 ? 5.925 6.510 -20.714 1.00 98.06 80 LEU A C 1
ATOM 649 O O . LEU A 1 80 ? 6.272 5.428 -20.240 1.00 98.06 80 LEU A O 1
ATOM 653 N N . ALA A 1 81 ? 6.663 7.618 -20.588 1.00 98.25 81 ALA A N 1
ATOM 654 C CA . ALA A 1 81 ? 7.916 7.650 -19.839 1.00 98.25 81 ALA A CA 1
ATOM 655 C C . ALA A 1 81 ? 7.716 7.282 -18.361 1.00 98.25 81 ALA A C 1
ATOM 657 O O . ALA A 1 81 ? 8.541 6.557 -17.807 1.00 98.25 81 ALA A O 1
ATOM 658 N N . GLY A 1 82 ? 6.611 7.714 -17.746 1.00 98.50 82 GLY A N 1
ATOM 659 C CA . GLY A 1 82 ? 6.243 7.345 -16.382 1.00 98.50 82 GLY A CA 1
ATOM 660 C C . GLY A 1 82 ? 6.068 5.837 -16.209 1.00 98.50 82 GLY A C 1
ATOM 661 O O . GLY A 1 82 ? 6.715 5.237 -15.350 1.00 98.50 82 GLY A O 1
ATOM 662 N N . TYR A 1 83 ? 5.276 5.193 -17.070 1.00 98.44 83 TYR A N 1
ATOM 663 C CA . TYR A 1 83 ? 5.089 3.738 -17.013 1.00 98.44 83 TYR A CA 1
ATOM 664 C C . TYR A 1 83 ? 6.370 2.961 -17.314 1.00 98.44 83 TYR A C 1
ATOM 666 O O . TYR A 1 83 ? 6.657 1.962 -16.656 1.00 98.44 83 TYR A O 1
ATOM 674 N N . VAL A 1 84 ? 7.170 3.426 -18.272 1.00 98.38 84 VAL A N 1
ATOM 675 C CA . VAL A 1 84 ? 8.470 2.822 -18.572 1.00 98.38 84 VAL A CA 1
ATOM 676 C C . VAL A 1 84 ? 9.405 2.893 -17.366 1.00 98.38 84 VAL A C 1
ATOM 678 O O . VAL A 1 84 ? 9.977 1.873 -16.985 1.00 98.38 84 VAL A O 1
ATOM 681 N N . ALA A 1 85 ? 9.542 4.063 -16.740 1.00 98.44 85 ALA A N 1
ATOM 682 C CA . ALA A 1 85 ? 10.357 4.224 -15.541 1.00 98.44 85 ALA A CA 1
ATOM 683 C C . ALA A 1 85 ? 9.841 3.334 -14.397 1.00 98.44 85 ALA A C 1
ATOM 685 O O . ALA A 1 85 ? 10.633 2.674 -13.726 1.00 98.44 85 ALA A O 1
ATOM 686 N N . MET A 1 86 ? 8.517 3.221 -14.235 1.00 98.06 86 MET A N 1
ATOM 687 C CA . MET A 1 86 ? 7.892 2.320 -13.263 1.00 98.06 86 MET A CA 1
ATOM 688 C C . MET A 1 86 ? 8.270 0.852 -13.516 1.00 98.06 86 MET A C 1
ATOM 690 O O . MET A 1 86 ? 8.679 0.161 -12.587 1.00 98.06 86 MET A O 1
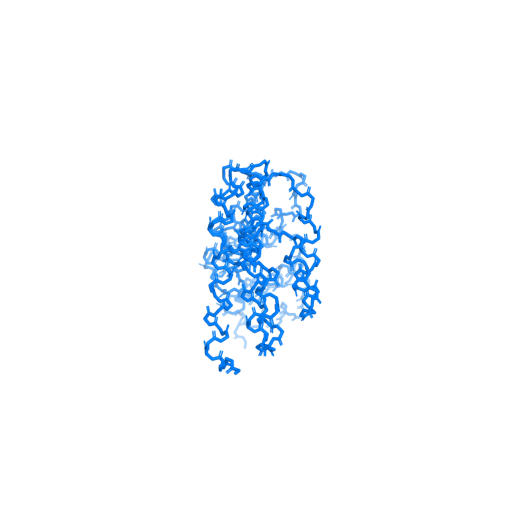ATOM 694 N N . PHE A 1 87 ? 8.209 0.377 -14.765 1.00 97.31 87 PHE A N 1
ATOM 695 C CA . PHE A 1 87 ? 8.610 -0.991 -15.129 1.00 97.31 87 PHE A CA 1
ATOM 696 C C . PHE A 1 87 ? 10.106 -1.259 -14.922 1.00 97.31 87 PHE A C 1
ATOM 698 O O . PHE A 1 87 ? 10.505 -2.401 -14.692 1.00 97.31 87 PHE A O 1
ATOM 705 N N . LEU A 1 88 ? 10.937 -0.218 -14.986 1.00 97.06 88 LEU A N 1
ATOM 706 C CA . LEU A 1 88 ? 12.370 -0.292 -14.699 1.00 97.06 88 LEU A CA 1
ATOM 707 C C . LEU A 1 88 ? 12.698 -0.192 -13.198 1.00 97.06 88 LEU A C 1
ATOM 709 O O . LEU A 1 88 ? 13.862 -0.357 -12.834 1.00 97.06 88 LEU A O 1
ATOM 713 N N . GLY A 1 89 ? 11.702 0.045 -12.336 1.00 96.94 89 GLY A N 1
ATOM 714 C CA . GLY A 1 89 ? 11.883 0.260 -10.895 1.00 96.94 89 GLY A CA 1
ATOM 715 C C . GLY A 1 89 ? 12.397 1.659 -10.533 1.00 96.94 89 GLY A C 1
ATOM 716 O O . GLY A 1 89 ? 12.803 1.903 -9.400 1.00 96.94 89 GLY A O 1
ATOM 717 N N . GLU A 1 90 ? 12.392 2.593 -11.482 1.00 97.81 90 GLU A N 1
ATOM 718 C CA . GLU A 1 90 ? 12.883 3.965 -11.338 1.00 97.81 90 GLU A CA 1
ATOM 719 C C . GLU A 1 90 ? 11.746 4.878 -10.825 1.00 97.81 90 GLU A C 1
ATOM 721 O O . GLU A 1 90 ? 11.301 5.800 -11.507 1.00 97.81 90 GLU A O 1
ATOM 726 N N . PHE A 1 91 ? 11.223 4.601 -9.624 1.00 98.12 91 PHE A N 1
ATOM 727 C CA . PHE A 1 91 ? 9.954 5.176 -9.142 1.00 98.12 9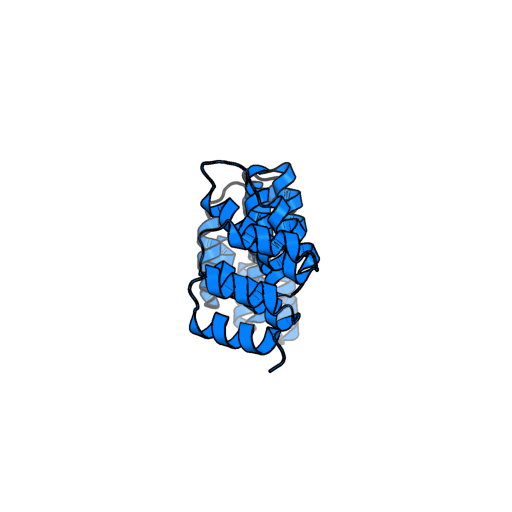1 PHE A CA 1
ATOM 728 C C . PHE A 1 91 ? 9.946 6.701 -8.965 1.00 98.12 91 PHE A C 1
ATOM 730 O O . PHE A 1 91 ? 8.910 7.335 -9.162 1.00 98.12 91 PHE A O 1
ATOM 737 N N . ASP A 1 92 ? 11.077 7.319 -8.621 1.00 98.12 92 ASP A N 1
ATOM 738 C CA . ASP A 1 92 ? 11.156 8.782 -8.512 1.00 98.12 92 ASP A CA 1
ATOM 739 C C . ASP A 1 92 ? 11.081 9.452 -9.889 1.00 98.12 92 ASP A C 1
ATOM 741 O O . ASP A 1 92 ? 10.362 10.438 -10.062 1.00 98.12 92 ASP A O 1
ATOM 745 N N . ALA A 1 93 ? 11.748 8.866 -10.888 1.00 98.19 93 ALA A N 1
ATOM 746 C CA . ALA A 1 93 ? 11.646 9.308 -12.275 1.00 98.19 93 ALA A CA 1
ATOM 747 C C . ALA A 1 93 ? 10.232 9.072 -12.826 1.00 98.19 93 ALA A C 1
ATOM 749 O O . ALA A 1 93 ? 9.677 9.951 -13.486 1.00 98.19 93 ALA A O 1
ATOM 750 N N . ALA A 1 94 ? 9.622 7.928 -12.495 1.00 98.56 94 ALA A N 1
ATOM 751 C CA . ALA A 1 94 ? 8.246 7.615 -12.863 1.00 98.56 94 ALA A CA 1
ATOM 752 C C . ALA A 1 94 ? 7.265 8.648 -12.303 1.00 98.56 94 ALA A C 1
ATOM 754 O O . ALA A 1 94 ? 6.459 9.200 -13.047 1.00 98.56 94 ALA A O 1
ATOM 755 N N . GLN A 1 95 ? 7.380 8.978 -11.012 1.00 98.56 95 GLN A N 1
ATOM 756 C CA . GLN A 1 95 ? 6.557 10.008 -10.384 1.00 98.56 95 GLN A CA 1
ATOM 757 C C . GLN A 1 95 ? 6.735 11.364 -11.070 1.00 98.56 95 GLN A C 1
ATOM 759 O O . GLN A 1 95 ? 5.736 12.000 -11.384 1.00 98.56 95 GLN A O 1
ATOM 764 N N . ALA A 1 96 ? 7.971 11.811 -11.311 1.00 98.44 96 ALA A N 1
ATOM 765 C CA . ALA A 1 96 ? 8.213 13.088 -11.985 1.00 98.44 96 ALA A CA 1
ATOM 766 C C . ALA A 1 96 ? 7.566 13.125 -13.381 1.00 98.44 96 ALA A C 1
ATOM 768 O O . ALA A 1 96 ? 6.875 14.084 -13.717 1.00 98.44 96 ALA A O 1
ATOM 769 N N . ALA A 1 97 ? 7.712 12.048 -14.155 1.00 98.38 97 ALA A N 1
ATOM 770 C CA . ALA A 1 97 ? 7.113 11.935 -15.479 1.00 98.38 97 ALA A CA 1
ATOM 771 C C . ALA A 1 97 ? 5.575 11.911 -15.431 1.00 98.38 97 ALA A C 1
ATOM 773 O O . ALA A 1 97 ? 4.938 12.626 -16.201 1.00 98.38 97 ALA A O 1
ATOM 774 N N . PHE A 1 98 ? 4.968 11.167 -14.500 1.00 98.56 98 PHE A N 1
ATOM 775 C CA . PHE A 1 98 ? 3.515 11.167 -14.310 1.00 98.56 98 PHE A CA 1
ATOM 776 C C . PHE A 1 98 ? 2.988 12.548 -13.912 1.00 98.56 98 PHE A C 1
ATOM 778 O O . PHE A 1 98 ? 1.980 12.989 -14.460 1.00 98.56 98 PHE A O 1
ATOM 785 N N . MET A 1 99 ? 3.680 13.259 -13.019 1.00 98.12 99 MET A N 1
ATOM 786 C CA . MET A 1 99 ? 3.288 14.605 -12.582 1.00 98.12 99 MET A CA 1
ATOM 787 C C . MET A 1 99 ? 3.285 15.637 -13.719 1.00 98.12 99 MET A C 1
ATOM 789 O O . MET A 1 99 ? 2.536 16.606 -13.648 1.00 98.12 99 MET A O 1
ATOM 793 N N . GLU A 1 100 ? 4.101 15.434 -14.754 1.00 98.00 100 GLU A N 1
ATOM 794 C CA . GLU A 1 100 ? 4.147 16.275 -15.959 1.00 98.00 100 GLU A CA 1
ATOM 795 C C . GLU A 1 100 ? 3.235 15.773 -17.092 1.00 98.00 100 GLU A C 1
ATOM 797 O O . GLU A 1 100 ? 3.178 16.389 -18.156 1.00 98.00 100 GLU A O 1
ATOM 802 N N . SER A 1 101 ? 2.557 14.642 -16.895 1.00 98.00 101 SER A N 1
ATOM 803 C CA . SER A 1 101 ? 1.700 14.016 -17.901 1.00 98.00 101 SER A CA 1
ATOM 804 C C . SER A 1 101 ? 0.246 14.479 -17.814 1.00 98.00 101 SER A C 1
ATOM 806 O O . SER A 1 101 ? -0.162 15.177 -16.886 1.00 98.00 101 SER A O 1
ATOM 808 N N . SER A 1 102 ? -0.567 14.019 -18.761 1.00 96.81 102 SER A N 1
ATOM 809 C CA . SER A 1 102 ? -2.027 14.155 -18.740 1.00 96.81 102 SER A CA 1
ATOM 810 C C . SER A 1 102 ? -2.713 13.391 -17.599 1.00 96.81 102 SER A C 1
ATOM 812 O O . SER A 1 102 ? -3.872 13.679 -17.303 1.00 96.81 102 SER A O 1
ATOM 814 N N . LEU A 1 103 ? -2.024 12.452 -16.932 1.00 97.12 103 LEU A N 1
ATOM 815 C CA . LEU A 1 103 ? -2.576 11.628 -15.852 1.00 97.12 103 LEU A CA 1
ATOM 816 C C . LEU A 1 103 ? -1.677 11.631 -14.595 1.00 97.12 103 LEU A C 1
ATOM 818 O O . LEU A 1 103 ? -1.091 10.606 -14.237 1.00 97.12 103 LEU A O 1
ATOM 822 N N . PRO A 1 104 ? -1.589 12.755 -13.860 1.00 97.62 104 PRO A N 1
ATOM 823 C CA . PRO A 1 104 ? -0.771 12.854 -12.646 1.00 97.62 104 PRO A CA 1
ATOM 824 C C . PRO A 1 104 ? -1.225 11.925 -11.511 1.00 97.62 104 PRO A C 1
ATOM 826 O O . PRO A 1 104 ? -0.419 11.576 -10.648 1.00 97.62 104 PRO A O 1
ATOM 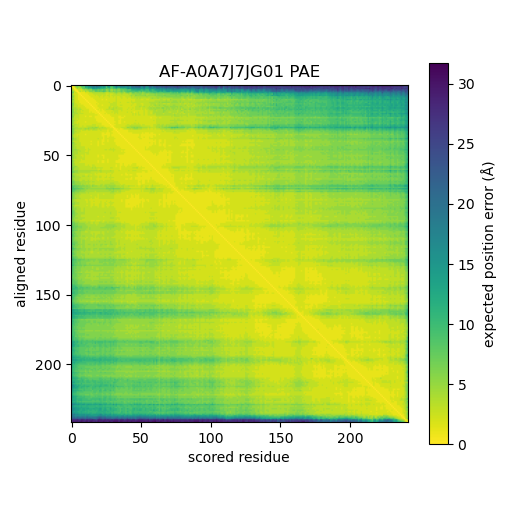829 N N . LEU A 1 105 ? -2.483 11.465 -11.518 1.00 98.12 105 LEU A N 1
ATOM 830 C CA . LEU A 1 105 ? -2.987 10.485 -10.548 1.00 98.12 105 LEU A CA 1
ATOM 831 C C . LEU A 1 105 ? -2.261 9.134 -10.619 1.00 98.12 105 LEU A C 1
ATOM 833 O O . LEU A 1 105 ? -2.142 8.475 -9.588 1.00 98.12 105 LEU A O 1
ATOM 837 N N . ALA A 1 106 ? -1.674 8.770 -11.764 1.00 98.00 106 ALA A N 1
ATOM 838 C CA . ALA A 1 106 ? -0.867 7.554 -11.885 1.00 98.00 106 ALA A CA 1
ATOM 839 C C . ALA A 1 106 ? 0.332 7.545 -10.912 1.00 98.00 106 ALA A C 1
ATOM 841 O O . ALA A 1 106 ? 0.738 6.488 -10.432 1.00 98.00 106 ALA A O 1
ATOM 842 N N . ALA A 1 107 ? 0.869 8.719 -10.545 1.00 98.44 107 ALA A N 1
ATOM 843 C CA . ALA A 1 107 ? 1.907 8.821 -9.520 1.00 98.44 107 ALA A CA 1
ATOM 844 C C . ALA A 1 107 ? 1.403 8.402 -8.132 1.00 98.44 107 ALA A C 1
ATOM 846 O O . ALA A 1 107 ? 2.123 7.735 -7.385 1.00 98.44 107 ALA A O 1
ATOM 847 N N . LEU A 1 108 ? 0.182 8.813 -7.777 1.00 98.38 108 LEU A N 1
ATOM 848 C CA . LEU A 1 108 ? -0.446 8.463 -6.506 1.00 98.38 108 LEU A CA 1
ATOM 849 C C . LEU A 1 108 ? -0.731 6.961 -6.443 1.00 98.38 108 LEU A C 1
ATOM 851 O O . LEU A 1 108 ? -0.353 6.320 -5.464 1.00 98.38 108 LEU A O 1
ATOM 855 N N . GLU A 1 109 ? -1.355 6.418 -7.490 1.00 97.69 109 GLU A N 1
ATOM 856 C CA . GLU A 1 109 ? -1.670 4.989 -7.612 1.00 97.69 109 GLU A CA 1
ATOM 857 C C . GLU A 1 109 ? -0.403 4.144 -7.471 1.00 97.69 109 GLU A C 1
ATOM 859 O O . GLU A 1 109 ? -0.326 3.297 -6.586 1.00 97.69 109 GLU A O 1
ATOM 864 N N . MET A 1 110 ? 0.651 4.481 -8.221 1.00 98.25 110 MET A N 1
ATOM 865 C CA . MET A 1 110 ? 1.943 3.802 -8.127 1.00 98.25 110 MET A CA 1
ATOM 866 C C . MET A 1 110 ? 2.511 3.824 -6.700 1.00 98.25 110 MET A C 1
ATOM 868 O O . MET A 1 110 ? 2.982 2.803 -6.203 1.00 98.25 110 MET A O 1
ATOM 872 N N . ARG A 1 111 ? 2.504 4.976 -6.012 1.00 98.31 111 ARG A N 1
ATOM 873 C CA . ARG A 1 111 ? 3.046 5.057 -4.642 1.00 98.31 111 ARG A CA 1
ATOM 874 C C . ARG A 1 111 ? 2.212 4.270 -3.637 1.00 98.31 111 ARG A C 1
ATOM 876 O O . ARG A 1 111 ? 2.790 3.727 -2.699 1.00 98.31 111 ARG A O 1
ATOM 883 N N . ARG A 1 112 ? 0.895 4.196 -3.825 1.00 97.81 112 ARG A N 1
ATOM 884 C CA . ARG A 1 112 ? 0.003 3.379 -2.996 1.00 97.81 112 ARG A CA 1
ATOM 885 C C . ARG A 1 112 ? 0.245 1.886 -3.228 1.00 97.81 112 ARG A C 1
ATOM 887 O O . ARG A 1 112 ? 0.421 1.167 -2.251 1.00 97.81 112 ARG A O 1
ATOM 894 N N . ASP A 1 113 ? 0.359 1.448 -4.481 1.00 96.94 113 ASP A N 1
ATOM 895 C CA . ASP A 1 113 ? 0.625 0.046 -4.843 1.00 96.94 113 ASP A CA 1
ATOM 896 C C . ASP A 1 113 ? 1.973 -0.453 -4.299 1.00 96.94 113 ASP A C 1
ATOM 898 O O . ASP A 1 113 ? 2.104 -1.604 -3.883 1.00 96.94 113 ASP A O 1
ATOM 902 N N . LEU A 1 114 ? 2.973 0.432 -4.243 1.00 96.81 114 LEU A N 1
ATOM 903 C CA . LEU A 1 114 ? 4.285 0.161 -3.644 1.00 96.81 114 LEU A CA 1
ATOM 904 C C . LEU A 1 114 ? 4.303 0.276 -2.111 1.00 96.81 114 LEU A C 1
ATOM 906 O O . LEU A 1 114 ? 5.363 0.124 -1.506 1.00 96.81 114 LEU A O 1
ATOM 910 N N . MET A 1 115 ? 3.167 0.584 -1.474 1.00 97.12 115 MET A N 1
ATOM 911 C CA . MET A 1 115 ? 3.058 0.838 -0.031 1.00 97.12 115 MET A CA 1
ATOM 912 C C . MET A 1 115 ? 3.991 1.962 0.463 1.00 97.12 115 MET A C 1
ATOM 914 O O . MET A 1 115 ? 4.408 2.000 1.620 1.00 97.12 115 MET A O 1
ATOM 918 N N . HIS A 1 116 ? 4.325 2.921 -0.405 1.00 97.75 116 HIS A N 1
ATOM 919 C CA . HIS A 1 116 ? 5.094 4.118 -0.061 1.00 97.75 116 HIS A CA 1
ATOM 920 C C . HIS A 1 116 ? 4.173 5.174 0.575 1.00 97.75 116 HIS A C 1
ATOM 922 O O . HIS A 1 116 ? 3.968 6.258 0.018 1.00 97.75 116 HIS A O 1
ATOM 928 N N . TRP A 1 117 ? 3.592 4.849 1.732 1.00 98.12 117 TRP A N 1
ATOM 929 C CA . TRP A 1 117 ? 2.455 5.564 2.324 1.00 98.12 117 TRP A CA 1
ATOM 930 C C . TRP A 1 117 ? 2.664 7.062 2.509 1.00 98.12 117 TRP A C 1
ATOM 932 O O . TRP A 1 117 ? 1.790 7.841 2.141 1.00 98.12 117 TRP A O 1
ATOM 942 N N . ASP A 1 118 ? 3.820 7.495 3.011 1.00 97.19 118 ASP A N 1
ATOM 943 C CA . ASP A 1 118 ? 4.087 8.924 3.215 1.00 97.19 118 ASP A CA 1
ATOM 944 C C . ASP A 1 118 ? 4.110 9.694 1.889 1.00 97.19 118 ASP A C 1
ATOM 946 O O . ASP A 1 118 ? 3.568 10.797 1.780 1.00 97.19 118 ASP A O 1
ATOM 950 N N . SER A 1 119 ? 4.695 9.093 0.848 1.00 97.50 119 SER A N 1
ATOM 951 C CA . SER A 1 119 ? 4.691 9.667 -0.500 1.00 97.50 119 SER A CA 1
ATOM 952 C C . SER A 1 119 ? 3.281 9.677 -1.088 1.00 97.50 119 SER A C 1
ATOM 954 O O . SER A 1 119 ? 2.860 10.701 -1.625 1.00 97.50 119 SER A O 1
ATOM 956 N N . ALA A 1 120 ? 2.526 8.585 -0.933 1.00 98.44 120 ALA A N 1
ATOM 957 C CA . ALA A 1 120 ? 1.139 8.492 -1.382 1.00 98.44 120 ALA A CA 1
ATOM 958 C C . ALA A 1 120 ? 0.251 9.543 -0.692 1.00 98.44 120 ALA A C 1
ATOM 960 O O . ALA A 1 120 ? -0.453 10.288 -1.365 1.00 98.44 120 ALA A O 1
ATOM 961 N N . LEU A 1 121 ? 0.340 9.699 0.631 1.00 98.19 121 LEU A N 1
ATOM 962 C CA . LEU A 1 121 ? -0.407 10.716 1.378 1.00 98.19 121 LEU A CA 1
ATOM 963 C C . LEU A 1 121 ? -0.013 12.141 0.968 1.00 98.19 121 LEU A C 1
ATOM 965 O O . LEU A 1 121 ? -0.876 13.012 0.857 1.00 98.19 121 LEU A O 1
ATOM 969 N N . ASN A 1 122 ? 1.272 12.402 0.715 1.00 97.88 122 ASN A N 1
ATOM 970 C CA . ASN A 1 122 ? 1.724 13.713 0.246 1.00 97.88 122 ASN A CA 1
ATOM 971 C C . ASN A 1 122 ? 1.231 14.038 -1.171 1.00 97.88 122 ASN A C 1
ATOM 973 O O . ASN A 1 122 ? 0.873 15.188 -1.433 1.00 97.88 122 ASN A O 1
ATOM 977 N N . LEU A 1 123 ? 1.170 13.046 -2.063 1.00 98.12 123 LEU A N 1
ATOM 978 C CA . LEU A 1 123 ? 0.566 13.189 -3.389 1.00 98.12 123 LEU A CA 1
ATOM 979 C C . LEU A 1 123 ? -0.953 13.379 -3.290 1.00 98.12 123 LEU A C 1
ATOM 981 O O . LEU A 1 123 ? -1.485 14.304 -3.901 1.00 98.12 123 LEU A O 1
ATOM 985 N N . ALA A 1 124 ? -1.641 12.586 -2.465 1.00 98.31 124 ALA A N 1
ATOM 986 C CA . ALA A 1 124 ? -3.087 12.667 -2.264 1.00 98.31 124 ALA A CA 1
ATOM 987 C C . ALA A 1 124 ? -3.521 14.055 -1.778 1.00 98.31 124 ALA A C 1
ATOM 989 O O . ALA A 1 124 ? -4.445 14.632 -2.338 1.00 98.31 124 ALA A O 1
ATOM 990 N N . LYS A 1 125 ? -2.790 14.668 -0.835 1.00 97.50 125 LYS A N 1
ATOM 991 C CA . LYS A 1 125 ? -3.044 16.054 -0.384 1.00 97.50 125 LYS A CA 1
ATOM 992 C C . LYS A 1 125 ? -3.115 17.076 -1.519 1.00 97.50 125 LYS A C 1
ATOM 994 O O . LYS A 1 125 ? -3.811 18.075 -1.376 1.00 97.50 125 LYS A O 1
ATOM 999 N N . ARG A 1 126 ? -2.365 16.865 -2.602 1.00 96.56 126 ARG A N 1
ATOM 1000 C CA . ARG A 1 126 ? -2.297 17.793 -3.738 1.00 96.56 126 ARG A CA 1
ATOM 1001 C C . ARG A 1 126 ? -3.234 17.401 -4.876 1.00 96.56 126 ARG A C 1
ATOM 1003 O O . ARG A 1 126 ? -3.764 18.287 -5.532 1.00 96.56 126 ARG A O 1
ATOM 1010 N N . LEU A 1 127 ? -3.392 16.101 -5.123 1.00 97.00 127 LEU A N 1
ATOM 1011 C CA . LEU A 1 127 ? -4.047 15.574 -6.323 1.00 97.00 127 LEU A CA 1
ATOM 1012 C C . LEU A 1 127 ? -5.453 15.021 -6.070 1.00 97.00 127 LEU A C 1
ATOM 1014 O O . LEU A 1 127 ? -6.317 15.170 -6.925 1.00 97.00 127 LEU A O 1
ATOM 1018 N N . ALA A 1 128 ? -5.668 14.365 -4.930 1.00 97.38 128 ALA A N 1
ATOM 1019 C CA . ALA A 1 128 ? -6.914 13.673 -4.603 1.00 97.38 128 ALA A CA 1
ATOM 1020 C C . ALA A 1 128 ? -7.129 13.624 -3.076 1.00 97.38 128 ALA A C 1
ATOM 1022 O O . ALA A 1 128 ? -6.891 12.587 -2.443 1.00 97.38 128 ALA A O 1
ATOM 1023 N N . PRO A 1 129 ? -7.511 14.751 -2.438 1.00 97.31 129 PRO A N 1
ATOM 1024 C CA . PRO A 1 129 ? -7.693 14.807 -0.987 1.00 97.31 129 PRO A CA 1
ATOM 1025 C C . PRO A 1 129 ? -8.762 13.836 -0.469 1.00 97.31 129 PRO A C 1
ATOM 1027 O O . PRO A 1 129 ? -8.665 13.357 0.659 1.00 97.31 129 PRO A O 1
ATOM 1030 N N . ASP A 1 130 ? -9.741 13.500 -1.308 1.00 96.00 130 ASP A N 1
ATOM 1031 C CA . ASP A 1 130 ? -10.781 12.498 -1.063 1.00 96.00 130 ASP A CA 1
ATOM 1032 C C . ASP A 1 130 ? -10.216 11.081 -0.866 1.00 96.00 130 ASP A C 1
ATOM 1034 O O . ASP A 1 130 ? -10.837 10.263 -0.193 1.00 96.00 130 ASP A O 1
ATOM 1038 N N . GLN A 1 131 ? -9.021 10.788 -1.389 1.00 97.25 131 GLN A N 1
ATOM 1039 C CA . GLN A 1 131 ? -8.363 9.489 -1.224 1.00 97.25 131 GLN A CA 1
ATOM 1040 C C . GLN A 1 131 ? -7.630 9.348 0.120 1.00 97.25 131 GLN A C 1
ATOM 1042 O O . GLN A 1 131 ? -7.338 8.227 0.547 1.00 97.25 131 GLN A O 1
ATOM 1047 N N . ILE A 1 132 ? -7.344 10.455 0.819 1.00 98.00 132 ILE A N 1
ATOM 1048 C CA . ILE A 1 132 ? -6.571 10.461 2.076 1.00 98.00 132 ILE A CA 1
ATOM 1049 C C . ILE A 1 132 ? -7.159 9.519 3.138 1.00 98.00 132 ILE A C 1
ATOM 1051 O O . ILE A 1 132 ? -6.375 8.771 3.733 1.00 98.00 132 ILE A O 1
ATOM 1055 N N . PRO A 1 133 ? -8.483 9.496 3.397 1.00 98.31 133 PRO A N 1
ATOM 1056 C CA . PRO A 1 133 ? -9.046 8.633 4.432 1.00 98.31 133 PRO A CA 1
ATOM 1057 C C . PRO A 1 133 ? -8.846 7.139 4.138 1.00 98.31 133 PRO A C 1
ATOM 1059 O O . PRO A 1 133 ? -8.589 6.346 5.045 1.00 98.31 133 PRO A O 1
ATOM 1062 N N . TYR A 1 134 ? -8.894 6.752 2.862 1.00 97.81 134 TYR A N 1
ATOM 1063 C CA . TYR A 1 134 ? -8.715 5.366 2.425 1.00 97.81 134 TYR A CA 1
ATOM 1064 C C . TYR A 1 134 ? -7.257 4.925 2.531 1.00 97.81 134 TYR A C 1
ATOM 1066 O O . TYR A 1 134 ? -6.980 3.886 3.129 1.00 97.81 134 TYR A O 1
ATOM 1074 N N . ILE A 1 135 ? -6.329 5.756 2.047 1.00 98.31 135 ILE A N 1
ATOM 1075 C CA . ILE A 1 135 ? -4.885 5.504 2.160 1.00 98.31 135 ILE A CA 1
ATOM 1076 C C . ILE A 1 135 ? -4.470 5.459 3.636 1.00 98.31 135 ILE A C 1
ATOM 1078 O O . ILE A 1 135 ? -3.699 4.593 4.037 1.00 98.31 135 ILE A O 1
ATOM 1082 N N . SER A 1 136 ? -5.011 6.355 4.469 1.00 98.44 136 SER A N 1
ATOM 1083 C CA . SER A 1 136 ? -4.726 6.367 5.909 1.00 98.44 136 SER A CA 1
ATOM 1084 C C . SER A 1 136 ? -5.178 5.075 6.587 1.00 98.44 136 SER A C 1
ATOM 1086 O O . SER A 1 136 ? -4.431 4.520 7.384 1.00 98.44 136 SER A O 1
ATOM 1088 N N . LYS A 1 137 ? -6.364 4.553 6.247 1.00 98.50 137 LYS A N 1
ATOM 1089 C CA . LYS A 1 137 ? -6.841 3.273 6.786 1.00 98.50 137 LYS A CA 1
ATOM 1090 C C . LYS A 1 137 ? -5.931 2.107 6.389 1.00 98.50 137 LYS A C 1
ATOM 1092 O O . LYS A 1 137 ? -5.593 1.296 7.243 1.00 98.50 137 LYS A O 1
ATOM 1097 N N . GLU A 1 138 ? -5.534 2.015 5.122 1.00 98.38 138 GLU A N 1
ATOM 1098 C CA . GLU A 1 138 ? -4.637 0.949 4.644 1.00 98.38 138 GLU A CA 1
ATOM 1099 C C . GLU A 1 138 ? -3.262 1.023 5.314 1.00 98.38 138 GLU A C 1
ATOM 1101 O O . GLU A 1 138 ? -2.739 0.009 5.781 1.00 98.38 138 GLU A O 1
ATOM 1106 N N . TYR A 1 139 ? -2.720 2.234 5.464 1.00 98.44 139 TYR A N 1
ATOM 1107 C CA . TYR A 1 139 ? -1.477 2.443 6.195 1.00 98.44 139 TYR A CA 1
ATOM 1108 C C . TYR A 1 139 ? -1.617 2.022 7.667 1.00 98.44 139 TYR A C 1
ATOM 1110 O O . TYR A 1 139 ? -0.769 1.303 8.198 1.00 98.44 139 TYR A O 1
ATOM 1118 N N . ALA A 1 140 ? -2.724 2.390 8.316 1.00 98.56 140 ALA A N 1
ATOM 1119 C CA . ALA A 1 140 ? -3.014 1.984 9.686 1.00 98.56 140 ALA A CA 1
ATOM 1120 C C . ALA A 1 140 ? -3.093 0.458 9.843 1.00 98.56 140 ALA A C 1
ATOM 1122 O O . ALA A 1 140 ? -2.570 -0.078 10.816 1.00 98.56 140 ALA A O 1
ATOM 1123 N N . GLN A 1 141 ? -3.693 -0.247 8.879 1.00 98.12 141 GLN A N 1
ATOM 1124 C CA . GLN A 1 141 ? -3.767 -1.711 8.871 1.00 98.12 141 GLN A CA 1
ATOM 1125 C C . GLN A 1 141 ? -2.382 -2.356 8.775 1.00 98.12 141 GLN A C 1
ATOM 1127 O O . GLN A 1 141 ? -2.099 -3.311 9.501 1.00 98.12 141 GLN A O 1
ATOM 1132 N N . GLN A 1 142 ? -1.498 -1.828 7.923 1.00 98.00 142 GLN A N 1
ATOM 1133 C CA . GLN A 1 142 ? -0.124 -2.322 7.841 1.00 98.00 142 GLN A CA 1
ATOM 1134 C C . GLN A 1 142 ? 0.647 -2.069 9.141 1.00 98.00 142 GLN A C 1
ATOM 1136 O O . GLN A 1 142 ? 1.334 -2.970 9.619 1.00 98.00 142 GLN A O 1
ATOM 1141 N N . LEU A 1 143 ? 0.514 -0.878 9.733 1.00 98.19 143 LEU A N 1
ATOM 1142 C CA . LEU A 1 143 ? 1.149 -0.539 11.011 1.00 98.19 143 LEU A CA 1
ATOM 1143 C C . LEU A 1 143 ? 0.619 -1.410 12.161 1.00 98.19 143 LEU A C 1
ATOM 1145 O O . LEU A 1 143 ? 1.387 -1.884 12.995 1.00 98.19 143 LEU A O 1
ATOM 1149 N N . GLU A 1 144 ? -0.687 -1.686 12.182 1.00 97.44 144 GLU A N 1
ATOM 1150 C CA . GLU A 1 144 ? -1.303 -2.609 13.138 1.00 97.44 144 GLU A CA 1
ATOM 1151 C C . GLU A 1 144 ? -0.725 -4.027 12.996 1.00 97.44 144 GLU A C 1
ATOM 1153 O O . GLU A 1 144 ? -0.437 -4.677 14.007 1.00 97.44 144 GLU A O 1
ATOM 1158 N N . PHE A 1 145 ? -0.511 -4.490 11.760 1.00 96.44 145 PHE A N 1
ATOM 1159 C CA . PHE A 1 145 ? 0.077 -5.797 11.466 1.00 96.44 145 PHE A CA 1
ATOM 1160 C C . PHE A 1 145 ? 1.552 -5.894 11.882 1.00 96.44 145 PHE A C 1
ATOM 1162 O O . PHE A 1 145 ? 1.963 -6.913 12.435 1.00 96.44 145 PHE A O 1
ATOM 1169 N N . THR A 1 146 ? 2.346 -4.841 11.669 1.00 96.94 146 THR A N 1
ATOM 1170 C CA . THR A 1 146 ? 3.762 -4.797 12.079 1.00 96.94 146 THR A CA 1
ATOM 1171 C C . THR A 1 146 ? 3.954 -4.498 13.568 1.00 96.94 146 THR A C 1
ATOM 1173 O O . THR A 1 146 ? 5.066 -4.627 14.079 1.00 96.94 146 THR A O 1
ATOM 1176 N N . GLY A 1 147 ? 2.882 -4.145 14.282 1.00 96.12 147 GLY A N 1
ATOM 1177 C CA . GLY A 1 147 ? 2.875 -3.922 15.728 1.00 96.12 147 GLY A CA 1
ATOM 1178 C C . GLY A 1 147 ? 3.063 -2.466 16.161 1.00 96.12 147 GLY A C 1
ATOM 1179 O O . GLY A 1 147 ? 3.012 -2.192 17.364 1.00 96.12 147 GLY A O 1
ATOM 1180 N N . ASP A 1 148 ? 3.205 -1.521 15.227 1.00 97.38 148 ASP A N 1
ATOM 1181 C CA . ASP A 1 148 ? 3.278 -0.083 15.512 1.00 97.38 148 ASP A CA 1
ATOM 1182 C C . ASP A 1 148 ? 1.889 0.481 15.850 1.00 97.38 148 ASP A C 1
ATOM 1184 O O . ASP A 1 148 ? 1.209 1.142 15.062 1.00 97.38 148 ASP A O 1
ATOM 1188 N N . SER A 1 149 ? 1.449 0.179 17.069 1.00 96.81 149 SER A N 1
ATOM 1189 C CA . SER A 1 149 ? 0.095 0.484 17.535 1.00 96.81 149 SER A CA 1
ATOM 1190 C C . SER A 1 149 ? -0.148 1.991 17.685 1.00 96.81 149 SER A C 1
ATOM 1192 O O . SER A 1 149 ? -1.278 2.450 17.516 1.00 96.81 149 SER A O 1
ATOM 1194 N N . GLN A 1 150 ? 0.896 2.777 17.979 1.00 96.88 150 GLN A N 1
ATOM 1195 C CA . GLN A 1 150 ? 0.765 4.220 18.184 1.00 96.88 150 GLN A CA 1
ATOM 1196 C C . GLN A 1 150 ? 0.550 4.958 16.863 1.00 96.88 150 GLN A C 1
ATOM 1198 O O . GLN A 1 150 ? -0.344 5.803 16.781 1.00 96.88 150 GLN A O 1
ATOM 1203 N N . ASN A 1 151 ? 1.317 4.638 15.819 1.00 97.75 151 ASN A N 1
ATOM 1204 C CA . ASN A 1 151 ? 1.099 5.254 14.513 1.00 97.75 151 ASN A CA 1
ATOM 1205 C C . ASN A 1 151 ? -0.151 4.689 13.825 1.00 97.75 151 ASN A C 1
ATOM 1207 O O . ASN A 1 151 ? -0.903 5.463 13.229 1.00 97.75 151 ASN A O 1
ATOM 1211 N N . ALA A 1 152 ? -0.450 3.394 13.991 1.00 98.44 152 ALA A N 1
ATOM 1212 C CA . ALA A 1 152 ? -1.702 2.808 13.509 1.00 98.44 152 ALA A CA 1
ATOM 1213 C C . ALA A 1 152 ? -2.928 3.555 14.054 1.00 98.44 152 ALA A C 1
ATOM 1215 O O . ALA A 1 152 ? -3.820 3.920 13.289 1.00 98.44 152 ALA A O 1
ATOM 1216 N N . LEU A 1 153 ? -2.950 3.854 15.361 1.00 98.38 153 LEU A N 1
ATOM 1217 C CA . LEU A 1 153 ? -4.027 4.626 15.987 1.00 98.38 153 LEU A CA 1
ATOM 1218 C C . LEU A 1 153 ? -4.241 5.974 15.288 1.00 98.38 153 LEU A C 1
ATOM 1220 O O . LEU A 1 153 ? -5.362 6.290 14.895 1.00 98.38 153 LEU A O 1
ATOM 1224 N N . ARG A 1 154 ? -3.161 6.739 15.085 1.00 98.19 154 ARG A N 1
ATOM 1225 C CA . ARG A 1 154 ? -3.216 8.068 14.454 1.00 98.19 154 ARG A CA 1
ATOM 1226 C C . ARG A 1 154 ? -3.781 8.006 13.037 1.00 98.19 154 ARG A C 1
ATOM 1228 O O . ARG A 1 154 ? -4.578 8.861 12.657 1.00 98.19 154 ARG A O 1
ATOM 1235 N N . HIS A 1 155 ? -3.380 7.000 12.264 1.00 98.50 155 HIS A N 1
ATOM 1236 C CA . HIS A 1 155 ? -3.828 6.842 10.883 1.00 98.50 155 HIS A CA 1
ATOM 1237 C C . HIS A 1 155 ? -5.267 6.320 10.773 1.00 98.50 155 HIS A C 1
ATOM 1239 O O . HIS A 1 155 ? -6.001 6.755 9.886 1.00 98.50 155 HIS A O 1
ATOM 1245 N N . TYR A 1 156 ? -5.721 5.463 11.692 1.00 98.56 156 TYR A N 1
ATOM 1246 C CA . TYR A 1 156 ? -7.139 5.104 11.761 1.00 98.56 156 TYR A CA 1
ATOM 1247 C C . TYR A 1 156 ? -8.014 6.311 12.113 1.00 98.56 156 TYR A C 1
ATOM 1249 O O . TYR A 1 156 ? -9.069 6.486 11.511 1.00 98.56 156 TYR A O 1
ATOM 1257 N N . GLU A 1 157 ? -7.574 7.170 13.038 1.00 98.00 157 GLU A N 1
ATOM 1258 C CA . GLU A 1 157 ? -8.290 8.405 13.385 1.00 98.00 157 GLU A CA 1
ATOM 1259 C C . GLU A 1 157 ? -8.370 9.378 12.202 1.00 98.00 157 GLU A C 1
ATOM 1261 O O . GLU A 1 157 ? -9.441 9.924 11.934 1.00 98.00 157 GLU A O 1
ATOM 1266 N N . SER A 1 158 ? -7.269 9.567 11.462 1.00 96.62 158 SER A N 1
ATOM 1267 C CA . SER A 1 158 ? -7.267 10.391 10.244 1.00 96.62 158 SER A CA 1
ATOM 1268 C C . SER A 1 158 ? -8.024 9.750 9.077 1.00 96.62 158 SER A C 1
ATOM 1270 O O . SER A 1 158 ? -8.348 10.432 8.109 1.00 96.62 158 SER A O 1
ATOM 1272 N N . GLY 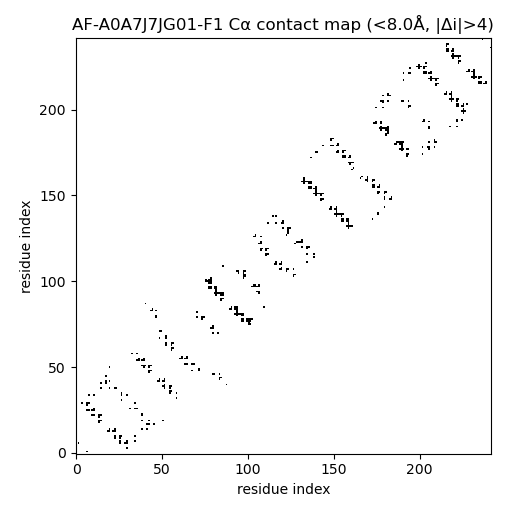A 1 159 ? -8.291 8.445 9.157 1.00 96.94 159 GLY A N 1
ATOM 1273 C CA . GLY A 1 159 ? -9.038 7.673 8.173 1.00 96.94 159 GLY A CA 1
ATOM 1274 C C . GLY A 1 159 ? -10.555 7.846 8.244 1.00 96.94 159 GLY A C 1
ATOM 1275 O O . GLY A 1 159 ? -11.247 7.327 7.374 1.00 96.94 159 GLY A O 1
ATOM 1276 N N . ILE A 1 160 ? -11.094 8.531 9.256 1.00 97.00 160 ILE A N 1
ATOM 1277 C CA . ILE A 1 160 ? -12.543 8.712 9.435 1.00 97.00 160 ILE A CA 1
ATOM 1278 C C . ILE A 1 160 ? -13.041 9.856 8.544 1.00 97.00 160 ILE A C 1
ATOM 1280 O O . ILE A 1 160 ? -12.595 10.995 8.676 1.00 97.00 160 ILE A O 1
ATOM 1284 N N . THR A 1 161 ? -14.003 9.559 7.673 1.00 96.31 161 THR A N 1
ATOM 1285 C CA . THR A 1 161 ? -14.590 10.503 6.706 1.00 96.31 161 THR A CA 1
ATOM 1286 C C . THR A 1 161 ? -15.701 11.364 7.309 1.00 96.31 161 THR A C 1
ATOM 1288 O O . THR A 1 161 ? -15.814 12.539 6.970 1.00 96.31 161 THR A O 1
ATOM 1291 N N . ARG A 1 162 ? -16.490 10.812 8.245 1.00 94.25 162 ARG A N 1
ATOM 1292 C CA . ARG A 1 162 ? -17.736 11.388 8.791 1.00 94.25 162 ARG A CA 1
ATOM 1293 C C . ARG A 1 162 ? -18.836 11.576 7.746 1.00 94.25 162 ARG A C 1
ATOM 1295 O O . ARG A 1 162 ? -19.732 12.401 7.928 1.00 94.25 162 ARG A O 1
ATOM 1302 N N . GLU A 1 163 ? -18.780 10.807 6.667 1.00 93.75 163 GLU A N 1
ATOM 1303 C CA . GLU A 1 163 ? -19.786 10.817 5.614 1.00 93.75 163 GLU A CA 1
ATOM 1304 C C . GLU A 1 163 ? -20.765 9.657 5.801 1.00 93.75 163 GLU A C 1
ATOM 1306 O O . GLU A 1 163 ? -20.371 8.493 5.866 1.00 93.75 163 GLU A O 1
ATOM 1311 N N . GLU A 1 164 ? -22.066 9.950 5.803 1.00 92.94 164 GLU A N 1
ATOM 1312 C CA . GLU A 1 164 ? -23.107 8.924 5.968 1.00 92.94 164 GLU A CA 1
ATOM 1313 C C . GLU A 1 164 ? -23.054 7.849 4.863 1.00 92.94 164 GLU A C 1
ATOM 1315 O O . GLU A 1 164 ? -23.320 6.669 5.095 1.00 92.94 164 GLU A O 1
ATOM 1320 N N . ALA A 1 165 ? -22.635 8.241 3.656 1.00 95.12 165 ALA A N 1
ATOM 1321 C CA . ALA A 1 165 ? -22.438 7.333 2.528 1.00 95.12 165 ALA A CA 1
ATOM 1322 C C . ALA A 1 165 ? -21.243 6.374 2.710 1.00 95.12 165 ALA A C 1
ATOM 1324 O O . ALA A 1 165 ? -21.098 5.423 1.941 1.00 95.12 165 ALA A O 1
ATOM 1325 N N . ARG A 1 166 ? -20.375 6.620 3.699 1.00 94.88 166 ARG A N 1
ATOM 1326 C CA . ARG A 1 166 ? -19.129 5.884 3.963 1.00 94.88 166 ARG A CA 1
ATOM 1327 C C . ARG A 1 166 ? -19.104 5.242 5.351 1.00 94.88 166 ARG A C 1
ATOM 1329 O O . ARG A 1 166 ? -18.031 4.903 5.846 1.00 94.88 166 ARG A O 1
ATOM 1336 N N . ARG A 1 167 ? -20.275 5.011 5.958 1.00 94.25 167 ARG A N 1
ATOM 1337 C CA . ARG A 1 167 ? -20.400 4.406 7.297 1.00 94.25 167 ARG A CA 1
ATOM 1338 C C . ARG A 1 167 ? -19.603 3.115 7.471 1.00 94.25 167 ARG A C 1
ATOM 1340 O O . ARG A 1 167 ? -18.906 2.998 8.468 1.00 94.25 167 ARG A O 1
ATOM 1347 N N . ASP A 1 168 ? -19.626 2.202 6.503 1.00 94.94 168 ASP A N 1
ATOM 1348 C CA . ASP A 1 168 ? -18.891 0.930 6.605 1.00 94.94 168 ASP A CA 1
ATOM 1349 C C . ASP A 1 168 ? -17.367 1.142 6.684 1.00 94.94 168 ASP A C 1
ATOM 1351 O O . ASP A 1 168 ? -16.652 0.435 7.398 1.00 94.94 168 ASP A O 1
ATOM 1355 N N . HIS A 1 169 ? -16.852 2.146 5.965 1.00 96.75 169 HIS A N 1
ATOM 1356 C CA . HIS A 1 169 ? -15.440 2.527 6.030 1.00 96.75 169 HIS A CA 1
ATOM 1357 C C . HIS A 1 169 ? -15.104 3.155 7.384 1.00 96.75 169 HIS A C 1
ATOM 1359 O O . HIS A 1 169 ? -14.120 2.758 8.011 1.00 96.75 169 HIS A O 1
ATOM 1365 N N . ASP A 1 170 ? -15.936 4.080 7.859 1.00 97.06 170 ASP A N 1
ATOM 1366 C CA . ASP A 1 170 ? -15.758 4.726 9.160 1.00 97.06 170 ASP A CA 1
ATOM 1367 C C . ASP A 1 170 ? -15.876 3.726 10.319 1.00 97.06 170 ASP A C 1
ATOM 1369 O O . ASP A 1 170 ? -15.131 3.832 11.294 1.00 97.06 170 ASP A O 1
ATOM 1373 N N . GLU A 1 171 ? -16.746 2.719 10.208 1.00 96.31 171 GLU A N 1
ATOM 1374 C CA . GLU A 1 171 ? -16.869 1.633 11.180 1.00 96.31 171 GLU A CA 1
ATOM 1375 C C . GLU A 1 171 ? -15.586 0.793 11.226 1.00 96.31 171 GLU A C 1
ATOM 1377 O O . GLU A 1 171 ? -15.083 0.489 12.311 1.00 96.31 171 GLU A O 1
ATOM 1382 N N . ALA A 1 172 ? -14.990 0.482 10.070 1.00 97.25 172 ALA A N 1
ATOM 1383 C CA . ALA A 1 172 ? -13.706 -0.215 10.010 1.00 97.25 172 ALA A CA 1
ATOM 1384 C C . ALA A 1 172 ? -12.567 0.607 10.643 1.00 97.25 172 ALA A C 1
ATOM 1386 O O . ALA A 1 172 ? -11.759 0.060 11.400 1.00 97.25 172 ALA A O 1
ATOM 1387 N N . CYS A 1 173 ? -12.521 1.920 10.394 1.00 98.12 173 CYS A N 1
ATOM 1388 C CA . CYS A 1 173 ? -11.573 2.821 11.051 1.00 98.12 173 CYS A CA 1
ATOM 1389 C C . CYS A 1 173 ? -11.807 2.865 12.568 1.00 98.12 173 CYS A C 1
ATOM 1391 O O . CYS A 1 173 ? -10.864 2.701 13.340 1.00 98.12 173 CYS A O 1
ATOM 1393 N N . ALA A 1 174 ? -13.057 3.009 13.016 1.00 97.81 174 ALA A N 1
ATOM 1394 C CA . ALA A 1 174 ? -13.417 3.040 14.432 1.00 97.81 174 ALA A CA 1
ATOM 1395 C C . ALA A 1 174 ? -13.066 1.731 15.160 1.00 97.81 174 ALA A C 1
ATOM 1397 O O . ALA A 1 174 ? -12.599 1.777 16.300 1.00 97.81 174 ALA A O 1
ATOM 1398 N N . ALA A 1 175 ? -13.217 0.579 14.499 1.00 98.12 175 ALA A N 1
ATOM 1399 C CA . ALA A 1 175 ? -12.762 -0.713 15.008 1.00 98.12 175 ALA A CA 1
ATOM 1400 C C . ALA A 1 175 ? -11.242 -0.719 15.244 1.00 98.12 175 ALA A C 1
ATOM 1402 O O . ALA A 1 175 ? -10.777 -1.124 16.312 1.00 98.12 175 ALA A O 1
ATOM 1403 N N . GLY A 1 176 ? -10.476 -0.217 14.270 1.00 98.12 176 GLY A N 1
ATOM 1404 C CA . GLY A 1 176 ? -9.029 -0.028 14.387 1.00 98.12 176 GLY A CA 1
ATOM 1405 C C . GLY A 1 176 ? -8.649 0.894 15.545 1.00 98.12 176 GLY A C 1
ATOM 1406 O O . GLY A 1 176 ? -7.836 0.519 16.390 1.00 98.12 176 GLY A O 1
ATOM 1407 N N . VAL A 1 177 ? -9.308 2.054 15.665 1.00 98.50 177 VAL A N 1
ATOM 1408 C CA . VAL A 1 177 ? -9.121 2.986 16.792 1.00 98.50 177 VAL A CA 1
ATOM 1409 C C . VAL A 1 177 ? -9.395 2.295 18.128 1.00 98.50 177 VAL A C 1
ATOM 1411 O O . VAL A 1 177 ? -8.609 2.459 19.061 1.00 98.50 177 VAL A O 1
ATOM 1414 N N . ALA A 1 178 ? -10.464 1.502 18.242 1.00 98.44 178 ALA A N 1
ATOM 1415 C CA . ALA A 1 178 ? -10.806 0.803 19.478 1.00 98.44 178 ALA A CA 1
ATOM 1416 C C . ALA A 1 178 ? -9.715 -0.198 19.890 1.00 98.44 178 ALA A C 1
ATOM 1418 O O . ALA A 1 178 ? -9.258 -0.166 21.035 1.00 98.44 178 ALA A O 1
ATOM 1419 N N . ARG A 1 179 ? -9.246 -1.044 18.961 1.00 98.31 179 ARG A N 1
ATOM 1420 C CA . ARG A 1 179 ? -8.157 -2.000 19.229 1.00 98.31 179 ARG A CA 1
ATOM 1421 C C . ARG A 1 179 ? -6.856 -1.295 19.592 1.00 98.31 179 ARG A C 1
ATOM 1423 O O . ARG A 1 179 ? -6.223 -1.663 20.583 1.00 98.31 179 ARG A O 1
ATOM 1430 N N . MET A 1 180 ? -6.461 -0.288 18.814 1.00 98.38 180 MET A N 1
ATOM 1431 C CA . MET A 1 180 ? -5.187 0.398 19.022 1.00 98.38 180 MET A CA 1
ATOM 1432 C C . MET A 1 180 ? -5.195 1.251 20.291 1.00 98.38 180 MET A C 1
ATOM 1434 O O . MET A 1 180 ? -4.208 1.218 21.013 1.00 98.38 180 MET A O 1
ATOM 1438 N N . SER A 1 181 ? -6.315 1.897 20.641 1.00 98.25 181 SER A N 1
ATOM 1439 C CA . SER A 1 181 ? -6.444 2.648 21.904 1.00 98.25 181 SER A CA 1
ATOM 1440 C C . SER A 1 181 ? -6.173 1.760 23.119 1.00 98.25 181 SER A C 1
ATOM 1442 O O . SER A 1 181 ? -5.452 2.166 24.028 1.00 98.25 181 SER A O 1
ATOM 1444 N N . ILE A 1 182 ? -6.692 0.523 23.116 1.00 98.06 182 ILE A N 1
ATOM 1445 C CA . ILE A 1 182 ? -6.405 -0.452 24.178 1.00 98.06 182 ILE A CA 1
ATOM 1446 C C . ILE A 1 182 ? -4.909 -0.777 24.197 1.00 98.06 182 ILE A C 1
ATOM 1448 O O . ILE A 1 182 ? -4.286 -0.677 25.252 1.00 98.06 182 ILE A O 1
ATOM 1452 N N . ARG A 1 183 ? -4.317 -1.119 23.042 1.00 96.94 183 ARG A N 1
ATOM 1453 C CA . ARG A 1 183 ? -2.886 -1.468 22.945 1.00 96.94 183 ARG A CA 1
ATOM 1454 C C . ARG A 1 183 ? -1.959 -0.342 23.395 1.00 96.94 183 ARG A C 1
ATOM 1456 O O . ARG A 1 183 ? -0.919 -0.622 23.980 1.00 96.94 183 ARG A O 1
ATOM 1463 N N . THR A 1 184 ? -2.325 0.913 23.145 1.00 96.69 184 THR A N 1
ATOM 1464 C CA . THR A 1 184 ? -1.543 2.089 23.552 1.00 96.69 184 THR A CA 1
ATOM 1465 C C . THR A 1 184 ? -1.822 2.534 24.992 1.00 96.69 184 THR A C 1
ATOM 1467 O O . THR A 1 184 ? -1.253 3.527 25.435 1.00 96.69 184 THR A O 1
ATOM 1470 N N . GLY A 1 185 ? -2.683 1.827 25.733 1.00 94.69 185 GLY A N 1
ATOM 1471 C CA . GLY A 1 185 ? -2.941 2.057 27.158 1.00 94.69 185 GLY A CA 1
ATOM 1472 C C . GLY A 1 185 ? -4.187 2.886 27.488 1.00 94.69 185 GLY A C 1
ATOM 1473 O O . GLY A 1 185 ? -4.573 2.947 28.654 1.00 94.69 185 GLY A O 1
ATOM 1474 N N . ASP A 1 186 ? -4.884 3.456 26.501 1.00 96.56 186 ASP A N 1
ATOM 1475 C CA . ASP A 1 186 ? -6.181 4.118 26.707 1.00 96.56 186 ASP A CA 1
ATOM 1476 C C . ASP A 1 186 ? -7.327 3.090 26.672 1.00 96.56 186 ASP A C 1
ATOM 1478 O O . ASP A 1 186 ? -8.184 3.045 25.780 1.00 96.56 186 ASP A O 1
ATOM 1482 N N . ILE A 1 187 ? -7.308 2.213 27.679 1.00 97.06 187 ILE A N 1
ATOM 1483 C CA . ILE A 1 187 ? -8.247 1.097 27.832 1.00 97.06 187 ILE A CA 1
ATOM 1484 C C . ILE A 1 187 ? -9.690 1.604 27.887 1.00 97.06 187 ILE A C 1
ATOM 1486 O O . ILE A 1 187 ? -10.567 1.056 27.220 1.00 97.06 187 ILE A O 1
ATOM 1490 N N . ARG A 1 188 ? -9.945 2.672 28.654 1.00 97.12 188 ARG A N 1
ATOM 1491 C CA . ARG A 1 188 ? -11.299 3.212 28.849 1.00 97.12 188 ARG A CA 1
ATOM 1492 C C . ARG A 1 188 ? -11.912 3.649 27.527 1.00 97.12 188 ARG A C 1
ATOM 1494 O O . ARG A 1 188 ? -13.059 3.298 27.245 1.00 97.12 188 ARG A O 1
ATOM 1501 N N . ARG A 1 189 ? -11.165 4.397 26.711 1.00 97.31 189 ARG A N 1
ATOM 1502 C CA . ARG A 1 189 ? -11.633 4.833 25.393 1.00 97.31 189 ARG A CA 1
ATOM 1503 C C . ARG A 1 189 ? -11.921 3.639 24.492 1.00 97.31 189 ARG A C 1
ATOM 1505 O O . ARG A 1 189 ? -13.024 3.546 23.954 1.00 97.31 189 ARG A O 1
ATOM 1512 N N . GLY A 1 190 ? -10.968 2.717 24.365 1.00 97.50 190 GLY A N 1
ATOM 1513 C CA . GLY A 1 190 ? -11.096 1.577 23.460 1.00 97.50 190 GLY A CA 1
ATOM 1514 C C . GLY A 1 190 ? -12.242 0.628 23.826 1.00 97.50 190 GLY A C 1
ATOM 1515 O O . GLY A 1 190 ? -13.026 0.252 22.954 1.00 97.50 190 GLY A O 1
ATOM 1516 N N . VAL A 1 191 ? -12.422 0.320 25.115 1.00 97.75 191 VAL A N 1
ATOM 1517 C CA . VAL A 1 191 ? -13.545 -0.500 25.607 1.00 97.75 191 VAL A CA 1
ATOM 1518 C C . VAL A 1 191 ? -14.885 0.184 25.339 1.00 97.75 191 VAL A C 1
ATOM 1520 O O . VAL A 1 191 ? -15.798 -0.443 24.803 1.00 97.75 191 VAL A O 1
ATOM 1523 N N . ASN A 1 192 ? -15.009 1.480 25.646 1.00 97.62 192 ASN A N 1
ATOM 1524 C CA . ASN A 1 192 ? -16.245 2.230 25.404 1.00 97.62 192 ASN A CA 1
ATOM 1525 C C . ASN A 1 192 ? -16.616 2.291 23.918 1.00 97.62 192 ASN A C 1
ATOM 1527 O O . ASN A 1 192 ? -17.799 2.255 23.581 1.00 97.62 192 ASN A O 1
ATOM 1531 N N . MET A 1 193 ? -15.625 2.385 23.028 1.00 97.25 193 MET A N 1
ATOM 1532 C CA . MET A 1 193 ? -15.857 2.316 21.586 1.00 97.25 193 MET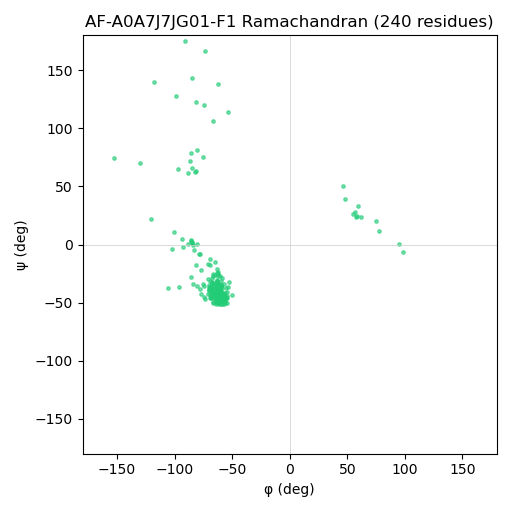 A CA 1
ATOM 1533 C C . MET A 1 193 ? -16.335 0.921 21.172 1.00 97.25 193 MET A C 1
ATOM 1535 O O . MET A 1 193 ? -17.391 0.805 20.553 1.00 97.25 193 MET A O 1
ATOM 1539 N N . ALA A 1 194 ? -15.631 -0.137 21.585 1.00 97.38 194 ALA A N 1
ATOM 1540 C CA . ALA A 1 194 ? -15.988 -1.516 21.246 1.00 97.38 194 ALA A CA 1
ATOM 1541 C C . ALA A 1 194 ? -17.390 -1.920 21.745 1.00 97.38 194 ALA A C 1
ATOM 1543 O O . ALA A 1 194 ? -18.104 -2.653 21.061 1.00 97.38 194 ALA A O 1
ATOM 1544 N N . LEU A 1 195 ? -17.816 -1.421 22.912 1.00 96.62 195 LEU A N 1
ATOM 1545 C CA . LEU A 1 195 ? -19.153 -1.668 23.464 1.00 96.62 195 LEU A CA 1
ATOM 1546 C C . LEU A 1 195 ? -20.281 -1.060 22.623 1.00 96.62 195 LEU A C 1
ATOM 1548 O O . LEU A 1 195 ? -21.353 -1.655 22.535 1.00 96.62 195 LEU A O 1
ATOM 1552 N N . LYS A 1 196 ? -20.050 0.110 22.018 1.00 95.50 196 LYS A N 1
ATOM 1553 C CA . LYS A 1 196 ? -21.045 0.814 21.192 1.00 95.50 196 LYS A CA 1
ATOM 1554 C C . LYS A 1 196 ? -21.206 0.200 19.804 1.00 95.50 196 LYS A C 1
ATOM 1556 O O . LYS A 1 196 ? -22.231 0.414 19.166 1.00 95.50 196 LYS A O 1
ATOM 1561 N N . MET A 1 197 ? -20.204 -0.535 19.332 1.00 94.06 197 MET A N 1
ATOM 1562 C CA . MET A 1 197 ? -20.211 -1.132 18.000 1.00 94.06 197 MET A CA 1
ATOM 1563 C C . MET A 1 197 ? -20.945 -2.480 18.002 1.00 94.06 197 MET A C 1
ATOM 1565 O O . MET A 1 197 ? -20.814 -3.253 18.957 1.00 94.06 197 MET A O 1
ATOM 1569 N N . PRO A 1 198 ? -21.700 -2.821 16.944 1.00 92.38 198 PRO A N 1
ATOM 1570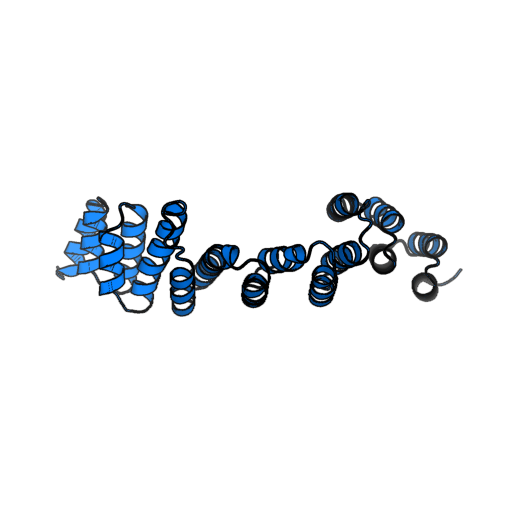 C CA . PRO A 1 198 ? -22.451 -4.076 16.885 1.00 92.38 198 PRO A CA 1
ATOM 1571 C C . PRO A 1 198 ? -21.538 -5.299 16.715 1.00 92.38 198 PRO A C 1
ATOM 1573 O O . PRO A 1 198 ? -21.846 -6.372 17.233 1.00 92.38 198 PRO A O 1
ATOM 1576 N N . SER A 1 199 ? -20.381 -5.141 16.062 1.00 95.31 199 SER A N 1
ATOM 1577 C CA . SER A 1 199 ? -19.476 -6.243 15.715 1.00 95.31 199 SER A CA 1
ATOM 1578 C C . SER A 1 199 ? -19.076 -7.107 16.920 1.00 95.31 199 SER A C 1
ATOM 1580 O O . SER A 1 199 ? -18.364 -6.675 17.831 1.00 95.31 199 SER A O 1
ATOM 1582 N N . ARG A 1 200 ? -19.507 -8.375 16.906 1.00 96.25 200 ARG A N 1
ATOM 1583 C CA . ARG A 1 200 ? -19.080 -9.396 17.880 1.00 96.25 200 ARG A CA 1
ATOM 1584 C C . ARG A 1 200 ? -17.601 -9.740 17.717 1.00 96.25 200 ARG A C 1
ATOM 1586 O O . ARG A 1 200 ? -16.928 -10.035 18.700 1.00 96.25 200 ARG A O 1
ATOM 1593 N N . VAL A 1 201 ? -17.091 -9.708 16.486 1.00 96.69 201 VAL A N 1
ATOM 1594 C CA . VAL A 1 201 ? -15.681 -9.998 16.187 1.00 96.69 201 VAL A CA 1
ATOM 1595 C C . VAL A 1 201 ? -14.783 -8.946 16.833 1.00 96.69 201 VAL A C 1
ATOM 1597 O O . VAL A 1 201 ? -13.867 -9.311 17.563 1.00 96.69 201 VAL A O 1
ATOM 1600 N N . LEU A 1 202 ? -15.119 -7.660 16.695 1.00 97.38 202 LEU A N 1
ATOM 1601 C CA . LEU A 1 202 ? -14.360 -6.579 17.327 1.00 97.38 202 LEU A CA 1
ATOM 1602 C C . LEU A 1 202 ? -14.306 -6.729 18.851 1.00 97.38 202 LEU A C 1
ATOM 1604 O O . LEU A 1 202 ? -13.237 -6.621 19.447 1.00 97.38 202 LEU A O 1
ATOM 1608 N N . LYS A 1 203 ? -15.445 -7.020 19.494 1.00 97.94 203 LYS A N 1
ATOM 1609 C CA . LYS A 1 203 ? -15.481 -7.235 20.949 1.00 97.94 203 LYS A CA 1
ATOM 1610 C C . LYS A 1 203 ? -14.545 -8.369 21.373 1.00 97.94 203 LYS A C 1
ATOM 1612 O O . LYS A 1 203 ? -13.815 -8.213 22.347 1.00 97.94 203 LYS A O 1
ATOM 1617 N N . LYS A 1 204 ? -14.506 -9.470 20.611 1.00 97.94 204 LYS A N 1
ATOM 1618 C CA . LYS A 1 204 ? -13.580 -10.594 20.834 1.00 97.94 204 LYS A CA 1
ATOM 1619 C C . LYS A 1 204 ? -12.116 -10.175 20.682 1.00 97.94 204 LYS A C 1
ATOM 1621 O O . LYS A 1 204 ? -11.294 -10.566 21.504 1.00 97.94 204 LYS A O 1
ATOM 1626 N N . GLU A 1 205 ? -11.787 -9.405 19.648 1.00 97.56 205 GLU A N 1
ATOM 1627 C CA . GLU A 1 205 ? -10.426 -8.914 19.390 1.00 97.56 205 GLU A CA 1
ATOM 1628 C C . GLU A 1 205 ? -9.944 -7.977 20.503 1.00 97.56 205 GLU A C 1
ATOM 1630 O O . GLU A 1 205 ? -8.869 -8.183 21.066 1.00 97.56 205 GLU A O 1
ATOM 1635 N N . CYS A 1 206 ? -10.759 -6.988 20.879 1.00 98.00 206 CYS A N 1
ATOM 1636 C CA . CYS A 1 206 ? -10.472 -6.075 21.984 1.00 98.00 206 CYS A CA 1
ATOM 1637 C C . CYS A 1 206 ? -10.328 -6.822 23.319 1.00 98.00 206 CYS A C 1
ATOM 1639 O O . CYS A 1 206 ? -9.391 -6.556 24.070 1.00 98.00 206 CYS A O 1
ATOM 1641 N N . ALA A 1 207 ? -11.205 -7.791 23.597 1.00 97.88 207 ALA A N 1
ATOM 1642 C CA . ALA A 1 207 ? -11.116 -8.625 24.791 1.00 97.88 207 ALA A CA 1
ATOM 1643 C C . ALA A 1 207 ? -9.826 -9.460 24.827 1.00 97.88 207 ALA A C 1
ATOM 1645 O O . ALA A 1 207 ? -9.184 -9.555 25.871 1.00 97.88 207 ALA A O 1
ATOM 1646 N N . ALA A 1 208 ? -9.400 -10.015 23.689 1.00 97.75 208 ALA A N 1
ATOM 1647 C CA . ALA A 1 208 ? -8.147 -10.759 23.596 1.00 97.75 208 ALA A CA 1
ATOM 1648 C C . ALA A 1 208 ? -6.928 -9.864 23.876 1.00 97.75 208 ALA A C 1
ATOM 1650 O O . ALA A 1 208 ? -6.019 -10.280 24.590 1.00 97.75 208 ALA A O 1
ATOM 1651 N N . ILE A 1 209 ? -6.924 -8.621 23.378 1.00 97.50 209 ILE A N 1
ATOM 1652 C CA . ILE A 1 209 ? -5.871 -7.643 23.696 1.00 97.50 209 ILE A CA 1
ATOM 1653 C C . ILE A 1 209 ? -5.846 -7.373 25.209 1.00 97.50 209 ILE A C 1
ATOM 1655 O O . ILE A 1 209 ? -4.786 -7.442 25.828 1.00 97.50 209 ILE A O 1
ATOM 1659 N N . LEU A 1 210 ? -7.003 -7.142 25.830 1.00 97.56 210 LEU A N 1
ATOM 1660 C CA . LEU A 1 210 ? -7.103 -6.908 27.275 1.00 97.56 210 LEU A CA 1
ATOM 1661 C C . LEU A 1 210 ? -6.603 -8.094 28.108 1.00 97.56 210 LEU A C 1
ATOM 1663 O O . LEU A 1 210 ? -5.915 -7.877 29.103 1.00 97.56 210 LEU A O 1
ATOM 1667 N N . GLU A 1 211 ? -6.869 -9.336 27.689 1.00 95.94 211 GLU A N 1
ATOM 1668 C CA . GLU A 1 211 ? -6.304 -10.529 28.338 1.00 95.94 211 GLU A CA 1
ATOM 1669 C C . GLU A 1 211 ? -4.771 -10.519 28.314 1.00 95.94 211 GLU A C 1
ATOM 1671 O O . GLU A 1 211 ? -4.142 -10.787 29.339 1.00 95.94 211 GLU A O 1
ATOM 1676 N N . THR A 1 212 ? -4.150 -10.167 27.179 1.00 95.75 212 THR A N 1
ATOM 1677 C CA . THR A 1 212 ? -2.678 -10.067 27.099 1.00 95.75 212 THR A CA 1
ATOM 1678 C C . THR A 1 212 ? -2.121 -8.987 28.029 1.00 95.75 212 THR A C 1
ATOM 1680 O O . THR A 1 212 ? -1.036 -9.145 28.584 1.00 95.75 212 THR A O 1
ATOM 1683 N N . MET A 1 213 ? -2.901 -7.932 28.276 1.00 95.44 213 MET A N 1
ATOM 1684 C CA . MET A 1 213 ? -2.588 -6.854 29.217 1.00 95.44 213 MET A CA 1
ATOM 1685 C C . MET A 1 213 ? -3.016 -7.160 30.664 1.00 95.44 213 MET A C 1
ATOM 1687 O O . MET A 1 213 ? -2.879 -6.300 31.536 1.00 95.44 213 MET A O 1
ATOM 1691 N N . LYS A 1 214 ? -3.540 -8.366 30.931 1.00 94.62 214 LYS A N 1
ATOM 1692 C CA . LYS A 1 214 ? -4.071 -8.814 32.232 1.00 94.62 214 LYS A CA 1
ATOM 1693 C C . LYS A 1 214 ? -5.217 -7.946 32.780 1.00 94.62 214 LYS A C 1
ATOM 1695 O O . LYS A 1 214 ? -5.457 -7.920 33.985 1.00 94.62 214 LYS A O 1
ATOM 1700 N N . GLN A 1 215 ? -5.943 -7.253 31.906 1.00 95.88 215 GLN A N 1
ATOM 1701 C CA . GLN A 1 215 ? -7.131 -6.461 32.242 1.00 95.88 215 GLN A CA 1
ATOM 1702 C C . GLN A 1 215 ? -8.368 -7.365 32.218 1.00 95.88 215 GLN A C 1
ATOM 1704 O O . GLN A 1 215 ? -9.166 -7.358 31.280 1.00 95.88 215 GLN A O 1
ATOM 1709 N N . TRP A 1 216 ? -8.468 -8.240 33.221 1.00 95.06 216 TRP A N 1
ATOM 1710 C CA . TRP A 1 216 ? -9.428 -9.347 33.221 1.00 95.06 216 TRP A CA 1
ATOM 1711 C C . TRP A 1 216 ? -10.890 -8.891 33.285 1.00 95.06 216 TRP A C 1
ATOM 1713 O O . TRP A 1 216 ? -11.737 -9.474 32.613 1.00 95.06 216 TRP A O 1
ATOM 1723 N N . SER A 1 217 ? -11.188 -7.849 34.063 1.00 93.75 217 SER A N 1
ATOM 1724 C CA . SER A 1 217 ? -12.555 -7.351 34.261 1.00 93.75 217 SER A CA 1
ATOM 1725 C C . SER A 1 217 ? -13.153 -6.809 32.960 1.00 93.75 217 SER A C 1
ATOM 1727 O O . SER A 1 217 ? -14.253 -7.193 32.561 1.00 93.75 217 SER A O 1
ATOM 1729 N N . GLU A 1 218 ? -12.407 -5.954 32.263 1.00 95.38 218 GLU A N 1
ATOM 1730 C CA . GLU A 1 218 ? -12.794 -5.358 30.987 1.00 95.38 218 GLU A CA 1
ATOM 1731 C C . GLU A 1 218 ? -12.811 -6.400 29.862 1.00 95.38 218 GLU A C 1
ATOM 1733 O O . GLU A 1 218 ? -13.706 -6.375 29.014 1.00 95.38 218 GLU A O 1
ATOM 1738 N N . ALA A 1 219 ? -11.862 -7.346 29.864 1.00 96.69 219 ALA A N 1
ATOM 1739 C CA . ALA A 1 219 ? -11.843 -8.450 28.907 1.00 96.69 219 ALA A CA 1
ATOM 1740 C C . ALA A 1 219 ? -13.108 -9.315 29.019 1.00 96.69 219 ALA A C 1
ATOM 1742 O O . ALA A 1 219 ? -13.760 -9.596 28.011 1.00 96.69 219 ALA A O 1
ATOM 1743 N N . ALA A 1 220 ? -13.480 -9.709 30.239 1.00 95.94 220 ALA A N 1
ATOM 1744 C CA . ALA A 1 220 ? -14.665 -10.524 30.484 1.00 95.94 220 ALA A CA 1
ATOM 1745 C C . ALA A 1 220 ? -15.955 -9.801 30.064 1.00 95.94 220 ALA A C 1
ATOM 1747 O O . ALA A 1 220 ? -16.780 -10.398 29.372 1.00 95.94 220 ALA A O 1
ATOM 1748 N N . LEU A 1 221 ? -16.076 -8.505 30.380 1.00 96.00 221 LEU A N 1
ATOM 1749 C CA . LEU A 1 221 ? -17.203 -7.667 29.956 1.00 96.00 221 LEU A CA 1
ATOM 1750 C C . LEU A 1 221 ? -17.356 -7.637 28.429 1.00 96.00 221 LEU A C 1
ATOM 1752 O O . LEU A 1 221 ? -18.466 -7.751 27.908 1.00 96.00 221 LEU A O 1
ATOM 1756 N N . LEU A 1 222 ? -16.257 -7.483 27.686 1.00 96.94 222 LEU A N 1
ATOM 1757 C CA . LEU A 1 222 ? -16.316 -7.474 26.224 1.00 96.94 222 LEU A CA 1
ATOM 1758 C C . LEU A 1 222 ? -16.675 -8.847 25.643 1.00 96.94 222 LEU A C 1
ATOM 1760 O O . LEU A 1 222 ? -17.437 -8.900 24.676 1.00 96.94 222 LEU A O 1
ATOM 1764 N N . TYR A 1 223 ? -16.199 -9.952 26.226 1.00 97.88 223 TYR A N 1
ATOM 1765 C CA . TYR A 1 223 ? -16.644 -11.288 25.812 1.00 97.88 223 TYR A CA 1
ATOM 1766 C C . TYR A 1 223 ? -18.126 -11.513 26.081 1.00 97.88 223 TYR A C 1
ATOM 1768 O O . TYR A 1 223 ? -18.816 -12.035 25.208 1.00 97.88 223 TYR A O 1
ATOM 1776 N N . GLU A 1 224 ? -18.620 -11.084 27.241 1.00 96.38 224 GLU A N 1
ATOM 1777 C CA . GLU A 1 224 ? -20.035 -11.155 27.602 1.00 96.38 224 GLU A CA 1
ATOM 1778 C C . GLU A 1 224 ? -20.887 -10.380 26.588 1.00 96.38 224 GLU A C 1
ATOM 1780 O O . GLU A 1 224 ? -21.802 -10.927 25.978 1.00 96.38 224 GLU A O 1
ATOM 1785 N N . LYS A 1 225 ? -20.525 -9.122 26.309 1.00 96.75 225 LYS A N 1
ATOM 1786 C CA . LYS A 1 225 ? -21.223 -8.272 25.329 1.00 96.75 225 LYS A CA 1
ATOM 1787 C C . LYS A 1 225 ? -21.040 -8.729 23.881 1.00 96.75 225 LYS A C 1
ATOM 1789 O O . LYS A 1 225 ? -21.782 -8.293 23.004 1.00 96.75 225 LYS A O 1
ATOM 1794 N N . GLY A 1 226 ? -20.040 -9.564 23.615 1.00 95.94 226 GLY A N 1
ATOM 1795 C CA . GLY A 1 226 ? -19.846 -10.271 22.351 1.00 95.94 226 GLY A CA 1
ATOM 1796 C C . GLY A 1 226 ? -20.563 -11.621 22.280 1.00 95.94 226 GLY A C 1
ATOM 1797 O O . GLY A 1 226 ? -20.447 -12.295 21.256 1.00 95.94 226 GLY A O 1
ATOM 1798 N N . GLU A 1 227 ? -21.287 -12.014 23.334 1.00 96.50 227 GLU A N 1
ATOM 1799 C CA . GLU A 1 227 ? -21.987 -13.297 23.475 1.00 96.50 227 GLU A CA 1
ATOM 1800 C C . GLU A 1 227 ? -21.045 -14.512 23.383 1.00 96.50 227 GLU A C 1
ATOM 1802 O O . GLU A 1 227 ? -21.400 -15.567 22.857 1.00 96.50 227 GLU A O 1
ATOM 1807 N N . TYR A 1 228 ? -19.807 -14.364 23.858 1.00 96.44 228 TYR A N 1
ATOM 1808 C CA . TYR A 1 228 ? -18.845 -15.457 24.013 1.00 96.44 228 TYR A CA 1
ATOM 1809 C C . TYR A 1 228 ? -18.873 -15.957 25.457 1.00 96.44 228 TYR A C 1
ATOM 1811 O O . TYR A 1 228 ? -17.898 -15.803 26.193 1.00 96.44 228 TYR A O 1
ATOM 1819 N N . TRP A 1 229 ? -20.009 -16.525 25.865 1.00 94.88 229 TRP A N 1
ATOM 1820 C CA . TRP A 1 229 ? -20.326 -16.855 27.260 1.00 94.88 229 TRP A CA 1
ATOM 1821 C C . TRP A 1 229 ? -19.284 -17.755 27.928 1.00 94.88 229 TRP A C 1
ATOM 1823 O O . TRP A 1 229 ? -18.820 -17.432 29.020 1.00 94.88 229 TRP A O 1
ATOM 1833 N N . ASP A 1 230 ? -18.836 -18.811 27.243 1.00 94.69 230 ASP A N 1
ATOM 1834 C CA . ASP A 1 230 ? -17.826 -19.737 27.776 1.00 94.69 230 ASP A CA 1
ATOM 1835 C C . ASP A 1 230 ? -16.511 -19.015 28.080 1.00 94.69 230 ASP A C 1
ATOM 1837 O O . ASP A 1 230 ? -15.897 -19.183 29.139 1.00 94.69 230 ASP A O 1
ATOM 1841 N N . LYS A 1 231 ? -16.090 -18.145 27.155 1.00 95.12 231 LYS A N 1
ATOM 1842 C CA . LYS A 1 231 ? -14.856 -17.384 27.311 1.00 95.12 231 LYS A CA 1
ATOM 1843 C C . LYS A 1 231 ? -15.008 -16.317 28.392 1.00 95.12 231 LYS A C 1
ATOM 1845 O O . LYS A 1 231 ? -14.122 -16.205 29.236 1.00 95.12 231 LYS A O 1
ATOM 1850 N N . ALA A 1 232 ? -16.135 -15.607 28.430 1.00 94.75 232 ALA A N 1
ATOM 1851 C CA . ALA A 1 232 ? -16.444 -14.632 29.473 1.00 94.75 232 ALA A CA 1
ATOM 1852 C C . ALA A 1 232 ? -16.386 -15.268 30.870 1.00 94.75 232 ALA A C 1
ATOM 1854 O O . ALA A 1 232 ? -15.681 -14.760 31.741 1.00 94.75 232 ALA A O 1
ATOM 1855 N N . ALA A 1 233 ? -17.039 -16.420 31.063 1.00 93.81 233 ALA A N 1
ATOM 1856 C CA . ALA A 1 233 ? -17.017 -17.159 32.324 1.00 93.81 233 ALA A CA 1
ATOM 1857 C C . ALA A 1 233 ? -15.586 -17.536 32.740 1.00 93.81 233 ALA A C 1
ATOM 1859 O O . ALA A 1 233 ? -15.183 -17.273 33.874 1.00 93.81 233 ALA A O 1
ATOM 1860 N N . SER A 1 234 ? -14.786 -18.072 31.808 1.00 93.50 234 SER A N 1
ATOM 1861 C CA . SER A 1 234 ? -13.390 -18.442 32.078 1.00 93.50 234 SER A CA 1
ATOM 1862 C C . SER A 1 234 ? -12.526 -17.254 32.526 1.00 93.50 234 SER A C 1
ATOM 1864 O O . SER A 1 234 ? -11.668 -17.401 33.397 1.00 93.50 234 SER A O 1
ATOM 1866 N N . VAL A 1 235 ? -12.765 -16.061 31.971 1.00 94.12 235 VAL A N 1
ATOM 1867 C CA . VAL A 1 235 ? -12.003 -14.847 32.297 1.00 94.12 235 VAL A CA 1
ATOM 1868 C C . VAL A 1 235 ? -12.500 -14.213 33.601 1.00 94.12 235 VAL A C 1
ATOM 1870 O O . VAL A 1 235 ? -11.678 -13.758 34.393 1.00 94.12 235 VAL A O 1
ATOM 1873 N N . TYR A 1 236 ? -13.806 -14.250 33.890 1.00 92.81 236 TYR A N 1
ATOM 1874 C CA . TYR A 1 236 ? -14.355 -13.788 35.173 1.00 92.81 236 TYR A CA 1
ATOM 1875 C C . TYR A 1 236 ? -13.847 -14.594 36.372 1.00 92.81 236 TYR A C 1
ATOM 1877 O O . TYR A 1 236 ? -13.657 -14.038 37.452 1.00 92.81 236 TYR A O 1
ATOM 1885 N N . ILE A 1 237 ? -13.609 -15.897 36.203 1.00 92.00 237 ILE A N 1
ATOM 1886 C CA . ILE A 1 237 ? -12.997 -16.717 37.258 1.00 92.00 237 ILE A CA 1
ATOM 1887 C C . ILE A 1 237 ? -11.572 -16.220 37.535 1.00 92.00 237 ILE A C 1
ATOM 1889 O O . ILE A 1 237 ? -11.229 -15.950 38.686 1.00 92.00 237 ILE A O 1
ATOM 1893 N N . LYS A 1 238 ? -10.777 -15.994 36.479 1.00 88.50 238 LYS A N 1
ATOM 1894 C CA . LYS A 1 238 ? -9.417 -15.442 36.598 1.00 88.50 238 LYS A CA 1
ATOM 1895 C C . LYS A 1 238 ? -9.400 -14.052 37.236 1.00 88.50 238 LYS A C 1
ATOM 1897 O O . LYS A 1 238 ? -8.503 -13.762 38.017 1.00 88.50 238 LYS A O 1
ATOM 1902 N N . SER A 1 239 ? -10.382 -13.196 36.937 1.00 86.62 239 SER A N 1
ATOM 1903 C CA . SER A 1 239 ? -10.442 -11.838 37.494 1.00 86.62 239 SER A CA 1
ATOM 1904 C C . SER A 1 239 ? -10.682 -11.819 39.007 1.00 86.62 239 SER A C 1
ATOM 1906 O O . SER A 1 239 ? -10.325 -10.845 39.665 1.00 86.62 239 SER A O 1
ATOM 1908 N N . LYS A 1 240 ? -11.301 -12.870 39.561 1.00 81.19 240 LYS A N 1
ATOM 1909 C CA . LYS A 1 240 ? -11.624 -12.986 40.990 1.00 81.19 240 LYS A CA 1
ATOM 1910 C C . LYS A 1 240 ? -10.561 -13.724 41.818 1.00 81.19 240 LYS A C 1
ATOM 1912 O O . LYS A 1 240 ? -10.793 -13.888 43.009 1.00 81.19 240 LYS A O 1
ATOM 1917 N N . ASN A 1 241 ? -9.420 -14.115 41.229 1.00 59.31 241 ASN A N 1
ATOM 1918 C CA . ASN A 1 241 ? -8.333 -14.852 41.900 1.00 59.31 241 ASN A CA 1
ATOM 1919 C C . ASN A 1 241 ? -8.834 -16.045 42.750 1.00 59.31 241 ASN A C 1
ATOM 1921 O O . ASN A 1 241 ? -8.485 -16.144 43.926 1.00 59.31 241 ASN A O 1
ATOM 1925 N N . TRP A 1 242 ? -9.671 -16.915 42.175 1.00 46.59 242 TRP A N 1
ATOM 1926 C CA . TRP A 1 242 ? -9.917 -18.244 42.754 1.00 46.59 242 TRP A CA 1
ATOM 1927 C C . TRP A 1 242 ? -8.761 -19.196 42.450 1.00 46.59 242 TRP A C 1
ATOM 1929 O O . TRP A 1 242 ? -8.212 -19.101 41.326 1.00 46.59 242 TRP A O 1
#

Radius of gyration: 27.24 Å; Cα contacts (8 Å, |Δi|>4): 306; chains: 1; bounding box: 59×38×77 Å

Sequence (242 aa):
MLNCGELSKALEQCIKLRRFKEAWDFCKHLNSMEAWLQMGKAALRALDIDFALRVYRHIGDVGMVLSLHKIRTLEDHKLLAGYVAMFLGEFDAAQAAFMESSLPLAALEMRRDLMHWDSALNLAKRLAPDQIPYISKEYAQQLEFTGDSQNALRHYESGITREEARRDHDEACAAGVARMSIRTGDIRRGVNMALKMPSRVLKKECAAILETMKQWSEAALLYEKGEYWDKAASVYIKSKNW

Organism: Bugula neritina (NCBI:txid10212)

Secondary structure (DSSP, 8-state):
---HHHHHHHHHHHHHTT-HHHHHHHHHHHT-HHHHHHHHHHHHHTT-HHHHHHHHHHTT-HHHHHHHHHHTT---HHHHHHHHHHHTT-HHHHHHHHHTSS-THHHHHHHHHTT-HHHHHHHHHHH-GGGHHHHHHHHHHHHHHHT-HHHHHHHHHHT----GGGHHHHHHHHHHHHHHHHHTT-HHHHHHHHHHS--HHHHHHHHHHHHHTT-HHHHHHHHHHTT-HHHHHHHHHHHTT-

Mean predicted aligned error: 4.92 Å